Protein AF-A0AA88YMS5-F1 (afdb_monomer_lite)

InterPro domains:
  IPR011335 Restriction endonuclease type II-like [SSF52980] (36-176)
  IPR011604 PD-(D/E)XK endonuclease-like domain superfamily [G3DSA:3.90.320.10] (30-200)
  IPR019080 YqaJ viral recombinase [PF09588] (54-163)
  IPR051703 NF-kappa-B Signaling Regulator [PTHR46609] (15-198)

Structure (mmCIF, N/CA/C/O backbone):
data_AF-A0AA88YMS5-F1
#
_entry.id   AF-A0AA88YMS5-F1
#
loop_
_atom_site.group_PDB
_atom_site.id
_atom_site.type_symbol
_atom_site.label_atom_id
_atom_site.label_alt_id
_atom_site.label_comp_id
_atom_site.label_asym_id
_atom_site.label_entity_id
_atom_site.label_seq_id
_atom_site.pdbx_PDB_ins_code
_atom_site.Cartn_x
_atom_site.Cartn_y
_atom_site.Cartn_z
_atom_site.occupancy
_atom_site.B_iso_or_equiv
_atom_site.auth_seq_id
_atom_site.auth_comp_id
_atom_site.auth_asym_id
_atom_site.auth_atom_id
_atom_site.pdbx_PDB_model_num
ATOM 1 N N . MET A 1 1 ? -31.559 -12.822 21.230 1.00 52.47 1 MET A N 1
ATOM 2 C CA . MET A 1 1 ? -30.341 -12.656 20.409 1.00 52.47 1 MET A CA 1
ATOM 3 C C . MET A 1 1 ? -29.566 -13.961 20.451 1.00 52.47 1 MET A C 1
ATOM 5 O O . MET A 1 1 ? -29.521 -14.568 21.513 1.00 52.47 1 MET A O 1
ATOM 9 N N . ALA A 1 2 ? -29.049 -14.441 19.320 1.00 51.22 2 ALA A N 1
ATOM 10 C CA . ALA A 1 2 ? -28.246 -15.662 19.300 1.00 51.22 2 ALA A CA 1
ATOM 11 C C . ALA A 1 2 ? -26.872 -15.373 19.924 1.00 51.22 2 ALA A C 1
ATOM 13 O O . ALA A 1 2 ? -26.189 -14.460 19.476 1.00 51.22 2 ALA A O 1
ATOM 14 N N . TYR A 1 3 ? -26.499 -16.118 20.965 1.00 51.62 3 TYR A N 1
ATOM 15 C CA . TYR A 1 3 ? -25.159 -16.111 21.558 1.00 51.62 3 TYR A CA 1
ATOM 16 C C . TYR A 1 3 ? -24.312 -17.216 20.908 1.00 51.62 3 TYR A C 1
ATOM 18 O O . TYR A 1 3 ? -24.843 -18.273 20.565 1.00 51.62 3 TYR A O 1
ATOM 26 N N . GLY A 1 4 ? -23.005 -16.996 20.750 1.00 58.69 4 GLY A N 1
ATOM 27 C CA . GLY A 1 4 ? -22.074 -17.988 20.196 1.00 58.69 4 GLY A CA 1
ATOM 28 C C . GLY A 1 4 ? -21.588 -17.690 18.765 1.00 58.69 4 GLY A C 1
ATOM 29 O O . GLY A 1 4 ? -21.797 -16.591 18.256 1.00 58.69 4 GLY A O 1
ATOM 30 N N . PRO A 1 5 ? -20.892 -18.642 18.111 1.00 62.44 5 PRO A N 1
ATOM 31 C CA . PRO A 1 5 ? -20.181 -18.420 16.843 1.00 62.44 5 PRO A CA 1
ATOM 32 C C . PRO A 1 5 ? -21.078 -18.031 15.657 1.00 62.44 5 PRO A C 1
ATOM 34 O O . PRO A 1 5 ? -20.582 -17.438 14.701 1.00 62.44 5 PRO A O 1
ATOM 37 N N . GLU A 1 6 ? -22.382 -18.303 15.748 1.00 70.44 6 GLU A N 1
ATOM 38 C CA . GLU A 1 6 ? -23.383 -17.989 14.720 1.00 70.44 6 GLU A CA 1
ATOM 39 C C . GLU A 1 6 ? -24.086 -16.635 14.934 1.00 70.44 6 GLU A C 1
ATOM 41 O O . GLU A 1 6 ? -25.013 -16.282 14.206 1.00 70.44 6 GLU A O 1
ATOM 46 N N . ALA A 1 7 ? -23.667 -15.854 15.936 1.00 67.94 7 ALA A N 1
ATOM 47 C CA . ALA A 1 7 ? -24.261 -14.556 16.227 1.00 67.94 7 ALA A CA 1
ATOM 48 C C . ALA A 1 7 ? -24.015 -13.557 15.080 1.00 67.94 7 ALA A C 1
ATOM 50 O O . ALA A 1 7 ? -22.873 -13.204 14.761 1.00 67.94 7 ALA A O 1
ATOM 51 N N . LEU A 1 8 ? -25.105 -13.088 14.462 1.00 72.50 8 LEU A N 1
ATOM 52 C CA . LEU A 1 8 ? -25.071 -12.078 13.395 1.00 72.50 8 LEU A CA 1
ATOM 53 C C . LEU A 1 8 ? -24.595 -10.716 13.900 1.00 72.50 8 LEU A C 1
ATOM 55 O O . LEU A 1 8 ? -23.936 -9.985 13.159 1.00 72.50 8 LEU A O 1
ATOM 59 N N . ASP A 1 9 ? -24.878 -10.435 15.169 1.00 67.31 9 ASP A N 1
ATOM 60 C CA . ASP A 1 9 ? -24.459 -9.237 15.882 1.00 67.31 9 ASP A CA 1
ATOM 61 C C . ASP A 1 9 ? -23.675 -9.600 17.148 1.00 67.31 9 ASP A C 1
ATOM 63 O O . ASP A 1 9 ? -23.738 -10.737 17.626 1.00 67.31 9 ASP A O 1
ATOM 67 N N . VAL A 1 10 ? -22.906 -8.650 17.677 1.00 64.19 10 VAL A N 1
ATOM 68 C CA . VAL A 1 10 ? -22.198 -8.842 18.939 1.00 64.19 10 VAL A CA 1
ATOM 69 C C . VAL A 1 10 ? -23.261 -8.764 20.021 1.00 64.19 10 VAL A C 1
ATOM 71 O O . VAL A 1 10 ? -23.871 -7.719 20.224 1.00 64.19 10 VAL A O 1
ATOM 74 N N . THR A 1 11 ? -23.532 -9.877 20.700 1.00 63.28 11 THR A N 1
ATOM 75 C CA . THR A 1 11 ? -24.343 -9.821 21.915 1.00 63.28 11 THR A CA 1
ATOM 76 C C . THR A 1 11 ? -23.599 -8.961 22.920 1.00 63.28 11 THR A C 1
ATOM 78 O O . THR A 1 11 ? -22.471 -9.310 23.268 1.00 63.28 11 THR A O 1
ATOM 81 N N . GLU A 1 12 ? -24.219 -7.864 23.347 1.00 62.91 12 GLU A N 1
ATOM 82 C CA . GLU A 1 12 ? -23.704 -6.988 24.395 1.00 62.91 12 GLU A CA 1
ATOM 83 C C . GLU A 1 12 ? -23.338 -7.831 25.631 1.00 62.91 12 GLU A C 1
ATOM 85 O O . GLU A 1 12 ? -24.201 -8.392 26.304 1.00 62.91 12 GLU A O 1
ATOM 90 N N . ASP A 1 13 ? -22.039 -7.985 25.880 1.00 75.62 13 ASP A N 1
ATOM 91 C CA . ASP A 1 13 ? -21.463 -8.609 27.075 1.00 75.62 13 ASP A CA 1
ATOM 92 C C . ASP A 1 13 ? -21.375 -7.620 28.247 1.00 75.62 13 ASP A C 1
ATOM 94 O O . ASP A 1 13 ? -21.177 -8.017 29.395 1.00 75.62 13 ASP A O 1
ATOM 98 N N . VAL A 1 14 ? -21.580 -6.340 27.945 1.00 82.69 14 VAL A N 1
ATOM 99 C CA . VAL A 1 14 ? -21.642 -5.203 28.860 1.00 82.69 14 VAL A CA 1
ATOM 100 C C . VAL A 1 14 ? -22.814 -4.305 28.474 1.00 82.69 14 VAL A C 1
ATOM 102 O O . VAL A 1 14 ? -23.228 -4.281 27.319 1.00 82.69 14 VAL A O 1
ATOM 105 N N . SER A 1 15 ? -23.346 -3.533 29.421 1.00 88.31 15 SER A N 1
ATOM 106 C CA . SER A 1 15 ? -24.433 -2.585 29.122 1.00 88.31 15 SER A CA 1
ATOM 107 C C . SER A 1 15 ? -24.020 -1.551 28.063 1.00 88.31 15 SER A C 1
ATOM 109 O O . SER A 1 15 ? -22.856 -1.148 28.014 1.00 88.31 15 SER A O 1
ATOM 111 N N . SER A 1 16 ? -24.964 -1.024 27.275 1.00 86.12 16 SER A N 1
ATOM 112 C CA . SER A 1 16 ? -24.652 0.009 26.271 1.00 86.12 16 SER A CA 1
ATOM 113 C C . SER A 1 16 ? -23.965 1.253 26.877 1.00 86.12 16 SER A C 1
ATOM 115 O O . SER A 1 16 ? -23.102 1.861 26.242 1.00 86.12 16 SER A O 1
ATOM 117 N N . SER A 1 17 ? -24.278 1.616 28.130 1.00 90.38 17 SER A N 1
ATOM 118 C CA . SER A 1 17 ? -23.597 2.699 28.865 1.00 90.38 17 SER A CA 1
ATOM 119 C C . SER A 1 17 ? -22.147 2.373 29.225 1.00 90.38 17 SER A C 1
ATOM 121 O O . SER A 1 17 ? -21.266 3.235 29.163 1.00 90.38 17 SER A O 1
ATOM 123 N N . GLU A 1 18 ? -21.886 1.125 29.601 1.00 92.31 18 GLU A N 1
ATOM 124 C CA . GLU A 1 18 ? -20.539 0.650 29.900 1.00 92.31 18 GLU A CA 1
ATOM 125 C C . GLU A 1 18 ? -19.707 0.561 28.619 1.00 92.31 18 GLU A C 1
ATOM 127 O O . GLU A 1 18 ? -18.582 1.060 28.592 1.00 92.31 18 GLU A O 1
ATOM 132 N N . LEU A 1 19 ? -20.288 0.056 27.526 1.00 87.56 19 LEU A N 1
ATOM 133 C CA . LEU A 1 19 ? -19.654 0.035 26.209 1.00 87.56 19 LEU A CA 1
ATOM 134 C C . LEU A 1 19 ? -19.241 1.442 25.755 1.00 87.56 19 LEU A C 1
ATOM 136 O O . LEU A 1 19 ? -18.100 1.640 25.339 1.00 87.56 19 LEU A O 1
ATOM 140 N N . ALA A 1 20 ? -20.127 2.434 25.888 1.00 90.62 20 ALA A N 1
ATOM 141 C CA . ALA A 1 20 ? -19.824 3.826 25.547 1.00 90.62 20 ALA A CA 1
ATOM 142 C C . ALA A 1 20 ? -18.676 4.403 26.398 1.00 90.62 20 ALA A C 1
ATOM 144 O O . ALA A 1 20 ? -17.814 5.134 25.898 1.00 90.62 20 ALA A O 1
ATOM 145 N N . THR A 1 21 ? -18.628 4.038 27.680 1.00 94.94 21 THR A N 1
ATOM 146 C CA . THR A 1 21 ? -17.551 4.441 28.593 1.00 94.94 21 THR A CA 1
ATOM 147 C C . THR A 1 21 ? -16.216 3.811 28.185 1.00 94.94 21 THR A C 1
ATOM 149 O O . THR A 1 21 ? -15.203 4.507 28.081 1.00 94.94 21 THR A O 1
ATOM 152 N N . LEU A 1 22 ? -16.205 2.505 27.899 1.00 92.31 22 LEU A N 1
ATOM 153 C CA . LEU A 1 22 ? -15.020 1.775 27.442 1.00 92.31 22 LEU A CA 1
ATOM 154 C C . LEU A 1 22 ? -14.519 2.291 26.091 1.00 92.31 22 LEU A C 1
ATOM 156 O O . LEU A 1 22 ? -13.315 2.487 25.919 1.00 92.31 22 LEU A O 1
ATOM 160 N N . GLN A 1 23 ? -15.432 2.567 25.159 1.00 91.00 23 GLN A N 1
ATOM 161 C CA . GLN A 1 23 ? -15.118 3.153 23.861 1.00 91.00 23 GLN A CA 1
ATOM 162 C C . GLN A 1 23 ? -14.433 4.511 24.023 1.00 91.00 23 GLN A C 1
ATOM 164 O O . GLN A 1 23 ? -13.365 4.722 23.452 1.00 91.00 23 GLN A O 1
ATOM 169 N N . THR A 1 24 ? -15.013 5.410 24.821 1.00 94.31 24 THR A N 1
ATOM 170 C CA . THR A 1 24 ? -14.452 6.749 25.067 1.00 94.31 24 THR A CA 1
ATOM 171 C C . THR A 1 24 ? -13.052 6.640 25.665 1.00 94.31 24 THR A C 1
ATOM 173 O O . THR A 1 24 ? -12.094 7.192 25.127 1.00 94.31 24 THR A O 1
ATOM 176 N N . LYS A 1 25 ? -12.895 5.807 26.699 1.00 95.94 25 LYS A N 1
ATOM 177 C CA . LYS A 1 25 ? -11.602 5.551 27.341 1.00 95.94 25 LYS A CA 1
ATOM 178 C C . LYS A 1 25 ? -10.562 4.985 26.369 1.00 95.94 25 LYS A C 1
ATOM 180 O O . LYS A 1 25 ? -9.394 5.359 26.442 1.00 95.94 25 LYS A O 1
ATOM 185 N N . PHE A 1 26 ? -10.948 4.078 25.472 1.00 93.19 26 PHE A N 1
ATOM 186 C CA . PHE A 1 26 ? -10.040 3.540 24.458 1.00 93.19 26 PHE A CA 1
ATOM 187 C C . PHE A 1 26 ? -9.626 4.611 23.445 1.00 93.19 26 PHE A C 1
ATOM 189 O O . PHE A 1 26 ? -8.441 4.729 23.123 1.00 93.19 26 PHE A O 1
ATOM 196 N N . LEU A 1 27 ? -10.589 5.401 22.962 1.00 93.81 27 LEU A N 1
ATOM 197 C CA . LEU A 1 27 ? -10.323 6.471 22.009 1.00 93.81 27 LEU A CA 1
ATOM 198 C C . LEU A 1 27 ? -9.358 7.497 22.601 1.00 93.81 27 LEU A C 1
ATOM 200 O O . LEU A 1 27 ? -8.344 7.789 21.973 1.00 93.81 27 LEU A O 1
ATOM 204 N N . ASP A 1 28 ? -9.607 7.959 23.822 1.00 94.81 28 ASP A N 1
ATOM 205 C CA . ASP A 1 28 ? -8.790 8.985 24.473 1.00 94.81 28 ASP A CA 1
ATOM 206 C C . ASP A 1 28 ? -7.376 8.503 24.805 1.00 94.81 28 ASP A C 1
ATOM 208 O O . ASP A 1 28 ? -6.412 9.236 24.599 1.00 94.81 28 ASP A O 1
ATOM 212 N N . ASN A 1 29 ? -7.225 7.255 25.255 1.00 94.62 29 ASN A N 1
ATOM 213 C CA . ASN A 1 29 ? -5.921 6.740 25.682 1.00 94.62 29 ASN A CA 1
ATOM 214 C C . ASN A 1 29 ? -5.045 6.221 24.534 1.00 94.62 29 ASN A C 1
ATOM 216 O O . ASN A 1 29 ? -3.826 6.123 24.691 1.00 94.62 29 ASN A O 1
ATOM 220 N N . HIS A 1 30 ? -5.639 5.810 23.408 1.00 93.88 30 HIS A N 1
ATOM 221 C CA . HIS A 1 30 ? -4.907 5.059 22.380 1.00 93.88 30 HIS A CA 1
ATOM 222 C C . HIS A 1 30 ? -5.070 5.582 20.953 1.00 93.88 30 HIS A C 1
ATOM 224 O O . HIS A 1 30 ? -4.191 5.331 20.124 1.00 93.88 30 HIS A O 1
ATOM 230 N N . VAL A 1 31 ? -6.163 6.277 20.637 1.00 94.81 31 VAL A N 1
ATOM 231 C CA . VAL A 1 31 ? -6.501 6.635 19.251 1.00 94.81 31 VAL A CA 1
ATOM 232 C C . VAL A 1 31 ? -6.363 8.131 19.001 1.00 94.81 31 VAL A C 1
ATOM 234 O O . VAL A 1 31 ? -5.785 8.522 17.984 1.00 94.81 31 VAL A O 1
ATOM 237 N N . ASN A 1 32 ? -6.874 8.953 19.915 1.00 93.75 32 ASN A N 1
ATOM 238 C CA . ASN A 1 32 ? -6.877 10.404 19.832 1.00 93.75 32 ASN A CA 1
ATOM 239 C C . ASN A 1 32 ? -5.451 10.930 19.998 1.00 93.75 32 ASN A C 1
ATOM 241 O O . ASN A 1 32 ? -4.847 10.855 21.062 1.00 93.75 32 ASN A O 1
ATOM 245 N N . LEU A 1 33 ? -4.906 11.447 18.899 1.00 92.19 33 LEU A N 1
ATOM 246 C CA . LEU A 1 33 ? -3.546 11.956 18.818 1.00 92.19 33 LEU A CA 1
ATOM 247 C C . LEU A 1 33 ? -3.548 13.344 18.189 1.00 92.19 33 LEU A C 1
ATOM 249 O O . LEU A 1 33 ? -4.273 13.603 17.221 1.00 92.19 33 LEU A O 1
ATOM 253 N N . SER A 1 34 ? -2.678 14.213 18.695 1.00 91.56 34 SER A N 1
ATOM 254 C CA . SER A 1 34 ? -2.382 15.502 18.071 1.00 91.56 34 SER A CA 1
ATOM 255 C C . SER A 1 34 ? -1.778 15.316 16.675 1.00 91.56 34 SER A C 1
ATOM 257 O O . SER A 1 34 ? -1.219 14.264 16.345 1.00 91.56 34 SER A O 1
ATOM 259 N N . SER A 1 35 ? -1.845 16.357 15.842 1.00 85.44 35 SER A N 1
ATOM 260 C CA . SER A 1 35 ? -1.220 16.345 14.513 1.00 85.44 35 SER A CA 1
ATOM 261 C C . SER A 1 35 ? 0.285 16.068 14.583 1.00 85.44 35 SER A C 1
ATOM 263 O O . SER A 1 35 ? 0.795 15.294 13.779 1.00 85.44 35 SER A O 1
ATOM 265 N N . ASN A 1 36 ? 0.974 16.612 15.593 1.00 89.88 36 ASN A N 1
ATOM 266 C CA . ASN A 1 36 ? 2.401 16.371 15.800 1.00 89.88 36 ASN A CA 1
ATOM 267 C C . ASN A 1 36 ? 2.696 14.895 16.119 1.00 89.88 36 ASN A C 1
ATOM 269 O O . ASN A 1 36 ? 3.577 14.291 15.517 1.00 89.88 36 ASN A O 1
ATOM 273 N N . GLN A 1 37 ? 1.909 14.274 17.005 1.00 92.50 37 GLN A N 1
ATOM 274 C CA . GLN A 1 37 ? 2.045 12.842 17.297 1.00 92.50 37 GLN A CA 1
ATOM 275 C C . GLN A 1 37 ? 1.776 11.975 16.061 1.00 92.50 37 GLN A C 1
ATOM 277 O O . GLN A 1 37 ? 2.483 10.996 15.839 1.00 92.50 37 GLN A O 1
ATOM 282 N N . CYS A 1 38 ? 0.791 12.344 15.233 1.00 87.25 38 CYS A N 1
ATOM 283 C CA . CYS A 1 38 ? 0.525 11.640 13.977 1.00 87.25 38 CYS A CA 1
ATOM 284 C C . CYS A 1 38 ? 1.728 11.715 13.023 1.00 87.25 38 CYS A C 1
ATOM 286 O O . CYS A 1 38 ? 2.084 10.703 12.423 1.00 87.25 38 CYS A O 1
ATOM 288 N N . GLN A 1 39 ? 2.374 12.882 12.917 1.00 85.00 39 GLN A N 1
ATOM 289 C CA . GLN A 1 39 ? 3.560 13.059 12.079 1.00 85.00 39 GLN A CA 1
ATOM 290 C C . GLN A 1 39 ? 4.753 12.249 12.595 1.00 85.00 39 GLN A C 1
ATOM 292 O O . GLN A 1 39 ? 5.426 11.583 11.811 1.00 85.00 39 GLN A O 1
ATOM 297 N N . ILE A 1 40 ? 4.984 12.258 13.913 1.00 92.69 40 ILE A N 1
ATOM 298 C CA . ILE A 1 40 ? 6.037 11.455 14.547 1.00 92.69 40 ILE A CA 1
ATOM 299 C C . ILE A 1 40 ? 5.818 9.973 14.240 1.00 92.69 40 ILE A C 1
ATOM 301 O O . ILE A 1 40 ? 6.740 9.312 13.775 1.00 92.69 40 ILE A O 1
ATOM 305 N N . ILE A 1 41 ? 4.594 9.461 14.418 1.00 94.69 41 ILE A N 1
ATOM 306 C CA . ILE A 1 41 ? 4.269 8.067 14.089 1.00 94.69 41 ILE A CA 1
ATOM 307 C C . ILE A 1 41 ? 4.538 7.777 12.615 1.00 94.69 41 ILE A C 1
ATOM 309 O O . ILE A 1 41 ? 5.183 6.775 12.317 1.00 94.69 41 ILE A O 1
ATOM 313 N N . SER A 1 42 ? 4.086 8.639 11.701 1.00 91.75 42 SER A N 1
ATOM 314 C CA . SER A 1 42 ? 4.328 8.465 10.266 1.00 91.75 42 SER A CA 1
ATOM 315 C C . SER A 1 42 ? 5.826 8.338 9.970 1.00 91.75 42 SER A C 1
ATOM 317 O O . SER A 1 42 ? 6.257 7.346 9.388 1.00 91.75 42 SER A O 1
ATOM 319 N N . ASN A 1 43 ? 6.645 9.269 10.461 1.00 91.44 43 ASN A N 1
ATOM 320 C CA . ASN A 1 43 ? 8.089 9.270 10.215 1.00 91.44 43 ASN A CA 1
ATOM 321 C C . ASN A 1 43 ? 8.794 8.068 10.873 1.00 91.44 43 ASN A C 1
ATOM 323 O O . ASN A 1 43 ? 9.621 7.409 10.250 1.00 91.44 43 ASN A O 1
ATOM 327 N N . SER A 1 44 ? 8.434 7.724 12.113 1.00 95.94 44 SER A N 1
ATOM 328 C CA . SER A 1 44 ? 9.009 6.584 12.845 1.00 95.94 44 SER A CA 1
ATOM 329 C C . SER A 1 44 ? 8.585 5.217 12.295 1.00 95.94 44 SER A C 1
ATOM 331 O O . SER A 1 44 ? 9.098 4.183 12.728 1.00 95.94 44 SER A O 1
ATOM 333 N N . THR A 1 45 ? 7.636 5.183 11.360 1.00 97.06 45 THR A N 1
ATOM 334 C CA . THR A 1 45 ? 7.116 3.948 10.762 1.00 97.06 45 THR A CA 1
ATOM 335 C C . THR A 1 45 ? 7.360 3.858 9.258 1.00 97.06 45 THR A C 1
ATOM 337 O O . THR A 1 45 ? 6.760 3.010 8.604 1.00 97.06 45 THR A O 1
ATOM 340 N N . ILE A 1 46 ? 8.278 4.670 8.719 1.00 94.25 46 ILE A N 1
ATOM 341 C CA . ILE A 1 46 ? 8.619 4.719 7.287 1.00 94.25 46 ILE A CA 1
ATOM 342 C C . ILE A 1 46 ? 9.091 3.373 6.708 1.00 94.25 46 ILE A C 1
ATOM 344 O O . ILE A 1 46 ? 8.864 3.095 5.539 1.00 94.25 46 ILE A O 1
ATOM 348 N N . ASN A 1 47 ? 9.674 2.501 7.538 1.00 92.00 47 ASN A N 1
ATOM 349 C CA . ASN A 1 47 ? 10.101 1.146 7.147 1.00 92.00 47 ASN A CA 1
ATOM 350 C C . ASN A 1 47 ? 8.984 0.088 7.274 1.00 92.00 47 ASN A C 1
ATOM 352 O O . ASN A 1 47 ? 9.250 -1.112 7.232 1.00 92.00 47 ASN A O 1
ATOM 356 N N . GLN A 1 48 ? 7.742 0.525 7.501 1.00 93.06 48 GLN A N 1
ATOM 357 C CA . GLN A 1 48 ? 6.515 -0.273 7.484 1.00 93.06 48 GLN A CA 1
ATOM 358 C C . GLN A 1 48 ? 6.630 -1.655 8.151 1.00 93.06 48 GLN A C 1
ATOM 360 O O . GLN A 1 48 ? 6.710 -1.742 9.376 1.00 93.06 48 GLN A O 1
ATOM 365 N N . SER A 1 49 ? 6.647 -2.745 7.372 1.00 90.75 49 SER A N 1
ATOM 366 C CA . SER A 1 49 ? 6.646 -4.128 7.863 1.00 90.75 49 SER A CA 1
ATOM 367 C C . SER A 1 49 ? 7.882 -4.507 8.680 1.00 90.75 49 SER A C 1
ATOM 369 O O . SER A 1 49 ? 7.853 -5.535 9.357 1.00 90.75 49 SER A O 1
ATOM 371 N N . GLN A 1 50 ? 8.945 -3.700 8.645 1.00 90.94 50 GLN A N 1
ATOM 372 C CA . GLN A 1 50 ? 10.135 -3.849 9.488 1.00 90.94 50 GLN A CA 1
ATOM 373 C C . GLN A 1 50 ? 10.038 -3.062 10.811 1.00 90.94 50 GLN A C 1
ATOM 375 O O . GLN A 1 50 ? 10.942 -3.126 11.639 1.00 90.94 50 GLN A O 1
ATOM 380 N N . SER A 1 51 ? 8.948 -2.324 11.045 1.00 93.88 51 SER A N 1
ATOM 381 C CA . SER A 1 51 ? 8.739 -1.513 12.247 1.00 93.88 51 SER A CA 1
ATOM 382 C C . SER A 1 51 ? 7.729 -2.159 13.199 1.00 93.88 51 SER A C 1
ATOM 384 O O . SER A 1 51 ? 6.541 -2.281 12.904 1.00 93.88 51 SER A O 1
ATOM 386 N N . GLY A 1 52 ? 8.173 -2.517 14.409 1.00 94.56 52 GLY A N 1
ATOM 387 C CA . GLY A 1 52 ? 7.273 -2.996 15.469 1.00 94.56 52 GLY A CA 1
ATOM 388 C C . GLY A 1 52 ? 6.215 -1.956 15.866 1.00 94.56 52 GLY A C 1
ATOM 389 O O . GLY A 1 52 ? 5.056 -2.302 16.110 1.00 94.56 52 GLY A O 1
ATOM 390 N N . LEU A 1 53 ? 6.590 -0.670 15.851 1.00 96.19 53 LEU A N 1
ATOM 391 C CA . LEU A 1 53 ? 5.677 0.448 16.100 1.00 96.19 53 LEU A CA 1
ATOM 392 C C . LEU A 1 53 ? 4.569 0.513 15.041 1.00 96.19 53 LEU A C 1
ATOM 394 O O . LEU A 1 53 ? 3.411 0.740 15.384 1.00 96.19 53 LEU A O 1
ATOM 398 N N . TRP A 1 54 ? 4.897 0.249 13.773 1.00 96.00 54 TRP A N 1
ATOM 399 C CA . TRP A 1 54 ? 3.918 0.219 12.685 1.00 96.00 54 TRP A CA 1
ATOM 400 C C . TRP A 1 54 ? 2.821 -0.819 12.944 1.00 96.00 54 TRP A C 1
ATOM 402 O O . TRP A 1 54 ? 1.634 -0.499 12.864 1.00 96.00 54 TRP A O 1
ATOM 412 N N . TYR A 1 55 ? 3.185 -2.036 13.363 1.00 92.69 55 TYR A N 1
ATOM 413 C CA . TYR A 1 55 ? 2.196 -3.047 13.755 1.00 92.69 55 TYR A CA 1
ATOM 414 C C . TYR A 1 55 ? 1.378 -2.624 14.981 1.00 92.69 55 TYR A C 1
ATOM 416 O O . TYR A 1 55 ? 0.161 -2.818 15.001 1.00 92.69 55 TYR A O 1
ATOM 424 N N . ALA A 1 56 ? 2.020 -2.046 16.000 1.00 93.56 56 ALA A N 1
ATOM 425 C CA . ALA A 1 56 ? 1.345 -1.614 17.221 1.00 93.56 56 ALA A CA 1
ATOM 426 C C . ALA A 1 56 ? 0.302 -0.515 16.954 1.00 93.56 56 ALA A C 1
ATOM 428 O O . ALA A 1 56 ? -0.818 -0.592 17.459 1.00 93.56 56 ALA A O 1
ATOM 429 N N . GLU A 1 57 ? 0.628 0.478 16.125 1.00 95.00 57 GLU A N 1
ATOM 430 C CA . GLU A 1 57 ? -0.291 1.565 15.774 1.00 95.00 57 GLU A CA 1
ATOM 431 C C . GLU A 1 57 ? -1.417 1.113 14.837 1.00 95.00 57 GLU A C 1
ATOM 433 O O . GLU A 1 57 ? -2.544 1.607 14.945 1.00 95.00 57 GLU A O 1
ATOM 438 N N . ARG A 1 58 ? -1.158 0.134 13.960 1.00 92.56 58 ARG A N 1
ATOM 439 C CA . ARG A 1 58 ? -2.190 -0.470 13.102 1.00 92.56 58 ARG A CA 1
ATOM 440 C C . ARG A 1 58 ? -3.232 -1.258 13.887 1.00 92.56 58 ARG A C 1
ATOM 442 O O . ARG A 1 58 ? -4.392 -1.235 13.502 1.00 92.56 58 ARG A O 1
ATOM 449 N N . LYS A 1 59 ? -2.870 -1.897 15.006 1.00 90.81 59 LYS A N 1
ATOM 450 C CA . LYS A 1 59 ? -3.833 -2.617 15.871 1.00 90.81 59 LYS A CA 1
ATOM 451 C C . LYS A 1 59 ? -4.886 -1.705 16.506 1.00 90.81 59 LYS A C 1
ATOM 453 O O . LYS A 1 59 ? -5.943 -2.178 16.904 1.00 90.81 59 LYS A O 1
ATOM 458 N N . LYS A 1 60 ? -4.610 -0.403 16.594 1.00 92.12 60 LYS A N 1
ATOM 459 C CA . LYS A 1 60 ? -5.512 0.596 17.184 1.00 92.12 60 LYS A CA 1
ATOM 460 C C . LYS A 1 60 ? -6.503 1.176 16.163 1.00 92.12 60 LYS A C 1
ATOM 462 O O . LYS A 1 60 ? -7.315 2.023 16.528 1.00 92.12 60 LYS A O 1
ATOM 467 N N . ARG A 1 61 ? -6.389 0.810 14.876 1.00 90.94 61 ARG A N 1
ATOM 468 C CA . ARG A 1 61 ? -7.026 1.519 13.752 1.00 90.94 61 ARG A CA 1
ATOM 469 C C . ARG A 1 61 ? -7.550 0.571 12.679 1.00 90.94 61 ARG A C 1
ATOM 471 O O . ARG A 1 61 ? -6.978 -0.477 12.402 1.00 90.94 61 ARG A O 1
ATOM 478 N N . ILE A 1 62 ? -8.604 0.992 11.994 1.00 88.88 62 ILE A N 1
ATOM 479 C CA . ILE A 1 62 ? -9.048 0.380 10.746 1.00 88.88 62 ILE A CA 1
ATOM 480 C C . ILE A 1 62 ? -8.124 0.887 9.637 1.00 88.88 62 ILE A C 1
ATOM 482 O O . ILE A 1 62 ? -8.080 2.079 9.328 1.00 88.88 62 ILE A O 1
ATOM 486 N N . THR A 1 63 ? -7.357 -0.030 9.055 1.00 88.81 63 THR A N 1
ATOM 487 C CA . THR A 1 63 ? -6.384 0.292 8.009 1.00 88.81 63 THR A CA 1
ATOM 488 C C . THR A 1 63 ? -7.007 0.217 6.618 1.00 88.81 63 THR A C 1
ATOM 490 O O . THR A 1 63 ? -7.929 -0.571 6.395 1.00 88.81 63 THR A O 1
ATOM 493 N N . ALA A 1 64 ? -6.481 0.993 5.665 1.00 85.25 64 ALA A N 1
ATOM 494 C CA . ALA A 1 64 ? -6.940 1.007 4.272 1.00 85.25 64 ALA A CA 1
ATOM 495 C C . ALA A 1 64 ? -7.060 -0.409 3.679 1.00 85.25 64 ALA A C 1
ATOM 497 O O . ALA A 1 64 ? -8.086 -0.749 3.091 1.00 85.25 64 ALA A O 1
ATOM 498 N N . SER A 1 65 ? -6.078 -1.281 3.944 1.00 85.62 65 SER A N 1
ATOM 499 C CA . SER A 1 65 ? -6.068 -2.675 3.480 1.00 85.62 65 SER A CA 1
ATOM 500 C C . SER A 1 65 ? -7.277 -3.502 3.939 1.00 85.62 65 SER A C 1
ATOM 502 O O . SER A 1 65 ? -7.698 -4.412 3.226 1.00 85.62 65 SER A O 1
ATOM 504 N N . ASN A 1 66 ? -7.862 -3.157 5.090 1.00 86.31 66 ASN A N 1
ATOM 505 C CA . ASN A 1 66 ? -9.037 -3.813 5.666 1.00 86.31 66 ASN A CA 1
ATOM 506 C C . ASN A 1 66 ? -10.353 -3.096 5.329 1.00 86.31 66 ASN A C 1
ATOM 508 O O . ASN A 1 66 ? -11.426 -3.656 5.550 1.00 86.31 66 ASN A O 1
ATOM 512 N N . PHE A 1 67 ? -10.303 -1.879 4.784 1.00 83.88 67 PHE A N 1
ATOM 513 C CA . PHE A 1 67 ? -11.489 -1.045 4.589 1.00 83.88 67 PHE A CA 1
ATOM 514 C C . PHE A 1 67 ? -12.498 -1.682 3.625 1.00 83.88 67 PHE A C 1
ATOM 516 O O . PHE A 1 67 ? -13.696 -1.682 3.893 1.00 83.88 67 PHE A O 1
ATOM 523 N N . GLY A 1 68 ? -12.018 -2.337 2.562 1.00 83.75 68 GLY A N 1
ATOM 524 C CA . GLY A 1 68 ? -12.878 -3.090 1.644 1.00 83.75 68 GLY A CA 1
ATOM 525 C C . GLY A 1 68 ? -13.640 -4.240 2.313 1.00 83.75 68 GLY A C 1
ATOM 526 O O . GLY A 1 68 ? -14.770 -4.521 1.923 1.00 83.75 68 GLY A O 1
ATOM 527 N N . LEU A 1 69 ? -13.067 -4.872 3.345 1.00 85.19 69 LEU A N 1
ATOM 528 C CA . LEU A 1 69 ? -13.755 -5.909 4.123 1.00 85.19 69 LEU A CA 1
ATOM 529 C C . LEU A 1 69 ? -14.859 -5.309 5.002 1.00 85.19 69 LEU A C 1
ATOM 531 O O . LEU A 1 69 ? -15.915 -5.918 5.145 1.00 85.19 69 LEU A O 1
ATOM 535 N N . VAL A 1 70 ? -14.617 -4.121 5.567 1.00 86.00 70 VAL A N 1
ATOM 536 C CA . VAL A 1 70 ? -15.592 -3.384 6.386 1.00 86.00 70 VAL A CA 1
ATOM 537 C C . VAL A 1 70 ? -16.770 -2.921 5.535 1.00 86.00 70 VAL A C 1
ATOM 539 O O . VAL A 1 70 ? -17.912 -3.220 5.868 1.00 86.00 70 VAL A O 1
ATOM 542 N N . VAL A 1 71 ? -16.504 -2.256 4.408 1.00 85.25 71 VAL A N 1
ATOM 543 C CA . VAL A 1 71 ? -17.553 -1.724 3.521 1.00 85.25 71 VAL A CA 1
ATOM 544 C C . VAL A 1 71 ? -18.415 -2.839 2.928 1.00 85.25 71 VAL A C 1
ATOM 546 O O . VAL A 1 71 ? -19.621 -2.675 2.787 1.00 85.25 71 VAL A O 1
ATOM 549 N N . LYS A 1 72 ? -17.815 -3.990 2.605 1.00 86.25 72 LYS A N 1
ATOM 550 C CA . LYS A 1 72 ? -18.520 -5.139 2.014 1.00 86.25 72 LYS A CA 1
ATOM 551 C C . LYS A 1 72 ? -19.020 -6.148 3.046 1.00 86.25 72 LYS A C 1
ATOM 553 O O . LYS A 1 72 ? -19.365 -7.276 2.684 1.00 86.25 72 LYS A O 1
ATOM 558 N N . ARG A 1 73 ? -19.027 -5.795 4.333 1.00 85.94 73 ARG A N 1
ATOM 559 C CA . ARG A 1 73 ? -19.514 -6.691 5.380 1.00 85.94 73 ARG A CA 1
ATOM 560 C C . ARG A 1 73 ? -20.972 -7.064 5.100 1.00 85.94 73 ARG A C 1
ATOM 562 O O . ARG A 1 73 ? -21.799 -6.206 4.838 1.00 85.94 73 ARG A O 1
ATOM 569 N N . ASN A 1 74 ? -21.262 -8.364 5.161 1.00 85.62 74 ASN A N 1
ATOM 570 C CA . ASN A 1 74 ? -22.525 -8.948 4.708 1.00 85.62 74 ASN A CA 1
ATOM 571 C C . ASN A 1 74 ? -23.775 -8.791 5.613 1.00 85.62 74 ASN A C 1
ATOM 573 O O . ASN A 1 74 ? -24.781 -9.305 5.212 1.00 85.62 74 ASN A O 1
ATOM 577 N N . PRO A 1 75 ? -23.905 -7.966 6.653 1.00 85.00 75 PRO A N 1
ATOM 578 C CA . PRO A 1 75 ? -24.764 -8.244 7.849 1.00 85.00 75 PRO A CA 1
ATOM 579 C C . PRO A 1 75 ? -25.261 -9.680 8.196 1.00 85.00 75 PRO A C 1
ATOM 581 O O . PRO A 1 75 ? -25.129 -10.071 9.346 1.00 85.00 75 PRO A O 1
ATOM 584 N N . SER A 1 76 ? -25.786 -10.486 7.269 1.00 85.75 76 SER A N 1
ATOM 585 C CA . SER A 1 76 ? -26.360 -11.829 7.442 1.00 85.75 76 SER A CA 1
ATOM 586 C C . SER A 1 76 ? -25.366 -12.949 7.778 1.00 85.75 76 SER A C 1
ATOM 588 O O . SER A 1 76 ? -25.796 -14.044 8.115 1.00 85.75 76 SER A O 1
ATOM 590 N N . LEU A 1 77 ? -24.052 -12.720 7.687 1.00 84.69 77 LEU A N 1
ATOM 591 C CA . LEU A 1 77 ? -23.030 -13.621 8.260 1.00 84.69 77 LEU A CA 1
ATOM 592 C C . LEU A 1 77 ? -22.722 -13.284 9.733 1.00 84.69 77 LEU A C 1
ATOM 594 O O . LEU A 1 77 ? -23.003 -12.164 10.142 1.00 84.69 77 LEU A O 1
ATOM 598 N N . PRO A 1 78 ? -22.082 -14.168 10.519 1.00 83.75 78 PRO A N 1
ATOM 599 C CA . PRO A 1 78 ? -21.688 -13.850 11.893 1.00 83.75 78 PRO A CA 1
ATOM 600 C C . PRO A 1 78 ? -20.616 -12.752 12.011 1.00 83.75 78 PRO A C 1
ATOM 602 O O . PRO A 1 78 ? -19.587 -12.784 11.324 1.00 83.75 78 PRO A O 1
ATOM 605 N N . VAL A 1 79 ? -20.809 -11.785 12.916 1.00 83.44 79 VAL A N 1
ATOM 606 C CA . VAL A 1 79 ? -19.872 -10.656 13.115 1.00 83.44 79 VAL A CA 1
ATOM 607 C C . VAL A 1 79 ? -18.614 -11.053 13.887 1.00 83.44 79 VAL A C 1
ATOM 609 O O . VAL A 1 79 ? -17.540 -10.498 13.650 1.00 83.44 79 VAL A O 1
ATOM 612 N N . GLN A 1 80 ? -18.702 -12.060 14.760 1.00 82.25 80 GLN A N 1
ATOM 613 C CA . GLN A 1 80 ? -17.584 -12.469 15.613 1.00 82.25 80 GLN A CA 1
ATOM 614 C C . GLN A 1 80 ? -16.357 -12.884 14.788 1.00 82.25 80 GLN A C 1
ATOM 616 O O . GLN A 1 80 ? -15.231 -12.488 15.096 1.00 82.25 80 GLN A O 1
ATOM 621 N N . LYS A 1 81 ? -16.565 -13.654 13.711 1.00 81.38 81 LYS A N 1
ATOM 622 C CA . LYS A 1 81 ? -15.485 -14.093 12.815 1.00 81.38 81 LYS A CA 1
ATOM 623 C C . LYS A 1 81 ? -14.817 -12.902 12.127 1.00 81.38 81 LYS A C 1
ATOM 625 O O . LYS A 1 81 ? -13.594 -12.844 12.066 1.00 81.38 81 LYS A O 1
ATOM 630 N N . PHE A 1 82 ? -15.617 -11.937 11.678 1.00 84.81 82 PHE A N 1
ATOM 631 C CA . PHE A 1 82 ? -15.137 -10.713 11.045 1.00 84.81 82 PHE A CA 1
ATOM 632 C C . PHE A 1 82 ? -14.262 -9.880 11.995 1.00 84.81 82 PHE A C 1
ATOM 634 O O . PHE A 1 82 ? -13.131 -9.537 11.650 1.00 84.81 82 PHE A O 1
ATOM 641 N N . VAL A 1 83 ? -14.736 -9.629 13.220 1.00 84.56 83 VAL A N 1
ATOM 642 C CA . VAL A 1 83 ? -13.980 -8.886 14.242 1.00 84.56 83 VAL A CA 1
ATOM 643 C C . VAL A 1 83 ? -12.695 -9.624 14.620 1.00 84.56 83 VAL A C 1
ATOM 645 O O . VAL A 1 83 ? -11.634 -9.004 14.690 1.00 84.56 83 VAL A O 1
ATOM 648 N N . LYS A 1 84 ? -12.748 -10.955 14.782 1.00 83.75 84 LYS A N 1
ATOM 649 C CA . LYS A 1 84 ? -11.551 -11.763 15.055 1.00 83.75 84 LYS A CA 1
ATOM 650 C C . LYS A 1 84 ? -10.504 -11.635 13.951 1.00 83.75 84 LYS A C 1
ATOM 652 O O . LYS A 1 84 ? -9.328 -11.474 14.261 1.00 83.75 84 LYS A O 1
ATOM 657 N N . THR A 1 85 ? -10.915 -11.660 12.682 1.00 83.19 85 THR A N 1
ATOM 658 C CA . THR A 1 85 ? -10.002 -11.457 11.548 1.00 83.19 85 THR A CA 1
ATOM 659 C C . THR A 1 85 ? -9.356 -10.071 11.568 1.00 83.19 85 THR A C 1
ATOM 661 O O . THR A 1 85 ? -8.175 -9.958 11.250 1.00 83.19 85 THR A O 1
ATOM 664 N N . LEU A 1 86 ? -10.088 -9.024 11.960 1.00 83.38 86 LEU A N 1
ATOM 665 C CA . LEU A 1 86 ? -9.539 -7.668 12.033 1.00 83.38 86 LEU A CA 1
ATOM 666 C C . LEU A 1 86 ? -8.567 -7.473 13.206 1.00 83.38 86 LEU A C 1
ATOM 668 O O . LEU A 1 86 ? -7.527 -6.844 13.024 1.00 83.38 86 LEU A O 1
ATOM 672 N N . LEU A 1 87 ? -8.895 -7.997 14.391 1.00 81.38 87 LEU A N 1
ATOM 673 C CA . LEU A 1 87 ? -8.152 -7.726 15.629 1.00 81.38 87 LEU A CA 1
ATOM 674 C C . LEU A 1 87 ? -7.024 -8.726 15.910 1.00 81.38 87 LEU A C 1
ATOM 676 O O . LEU A 1 87 ? -5.999 -8.355 16.480 1.00 81.38 87 LEU A O 1
ATOM 680 N N . TYR A 1 88 ? -7.200 -9.985 15.508 1.00 81.12 88 TYR A N 1
ATOM 681 C CA . TYR A 1 88 ? -6.314 -11.098 15.863 1.00 81.12 88 TYR A CA 1
ATOM 682 C C . TYR A 1 88 ? -5.766 -11.818 14.631 1.00 81.12 88 TYR A C 1
ATOM 684 O O . TYR A 1 88 ? -5.531 -13.025 14.665 1.00 81.12 88 TYR A O 1
ATOM 692 N N . SER A 1 89 ? -5.575 -11.096 13.524 1.00 76.69 89 SER A N 1
ATOM 693 C CA . SER A 1 89 ? -4.927 -11.666 12.342 1.00 76.69 89 SER A CA 1
ATOM 694 C C . SER A 1 89 ? -3.553 -12.236 12.708 1.00 76.69 89 SER A C 1
ATOM 696 O O . SER A 1 89 ? -2.683 -11.521 13.202 1.00 76.69 89 SER A O 1
ATOM 698 N N . THR A 1 90 ? -3.354 -13.524 12.431 1.00 75.44 90 THR A N 1
ATOM 699 C CA . THR A 1 90 ? -2.077 -14.238 12.580 1.00 75.44 90 THR A CA 1
ATOM 700 C C . THR A 1 90 ? -1.325 -14.317 11.251 1.00 75.44 90 THR A C 1
ATOM 702 O O . THR A 1 90 ? -0.572 -15.260 11.005 1.00 75.44 90 THR A O 1
ATOM 705 N N . PHE A 1 91 ? -1.585 -13.390 10.328 1.00 77.88 91 PHE A N 1
ATOM 706 C CA . PHE A 1 91 ? -0.922 -13.369 9.032 1.00 77.88 91 PHE A CA 1
ATOM 707 C C . PHE A 1 91 ? 0.513 -12.846 9.173 1.00 77.88 91 PHE A C 1
ATOM 709 O O . PHE A 1 91 ? 0.719 -11.693 9.536 1.00 77.88 91 PHE A O 1
ATOM 716 N N . HIS A 1 92 ? 1.493 -13.686 8.838 1.00 73.25 92 HIS A N 1
ATOM 717 C CA . HIS A 1 92 ? 2.928 -13.369 8.913 1.00 73.25 92 HIS A CA 1
ATOM 718 C C . HIS A 1 92 ? 3.565 -13.177 7.524 1.00 73.25 92 HIS A C 1
ATOM 720 O O . HIS A 1 92 ? 4.780 -13.268 7.370 1.00 73.25 92 HIS A O 1
ATOM 726 N N . GLY A 1 93 ? 2.748 -12.940 6.493 1.00 78.06 93 GLY A N 1
ATOM 727 C CA . GLY A 1 93 ? 3.205 -12.901 5.107 1.00 78.06 93 GLY A CA 1
ATOM 728 C C . GLY A 1 93 ? 3.136 -14.262 4.412 1.00 78.06 93 GLY A C 1
ATOM 729 O O . GLY A 1 93 ? 3.153 -15.326 5.029 1.00 78.06 93 GLY A O 1
ATOM 730 N N . ASN A 1 94 ? 3.050 -14.229 3.088 1.00 81.75 94 ASN A N 1
ATOM 731 C CA . ASN A 1 94 ? 3.108 -15.396 2.216 1.00 81.75 94 ASN A CA 1
ATOM 732 C C . ASN A 1 94 ? 4.072 -15.119 1.048 1.00 81.75 94 ASN A C 1
ATOM 734 O O . ASN A 1 94 ? 4.719 -14.073 0.995 1.00 81.75 94 ASN A O 1
ATOM 738 N N . ARG A 1 95 ? 4.188 -16.054 0.098 1.00 80.75 95 ARG A N 1
ATOM 739 C CA . ARG A 1 95 ? 5.050 -15.860 -1.081 1.00 80.75 95 ARG A CA 1
ATOM 740 C C . ARG A 1 95 ? 4.697 -14.603 -1.889 1.00 80.75 95 ARG A C 1
ATOM 742 O O . ARG A 1 95 ? 5.601 -13.944 -2.377 1.00 80.75 95 ARG A O 1
ATOM 749 N N . HIS A 1 96 ? 3.413 -14.246 -1.977 1.00 79.25 96 HIS A N 1
ATOM 750 C CA . HIS A 1 96 ? 2.950 -13.086 -2.740 1.00 79.25 96 HIS A CA 1
ATOM 751 C C . HIS A 1 96 ? 3.372 -11.782 -2.059 1.00 79.25 96 HIS A C 1
ATOM 753 O O . HIS A 1 96 ? 3.869 -10.888 -2.726 1.00 79.25 96 HIS A O 1
ATOM 759 N N . THR A 1 97 ? 3.247 -11.683 -0.730 1.00 79.31 97 THR A N 1
ATOM 760 C CA . THR A 1 97 ? 3.691 -10.481 -0.005 1.00 79.31 97 THR A CA 1
ATOM 761 C C . THR A 1 97 ? 5.208 -10.350 0.025 1.00 79.31 97 THR A C 1
ATOM 763 O O . THR A 1 97 ? 5.709 -9.238 -0.047 1.00 79.31 97 THR A O 1
ATOM 766 N N . ARG A 1 98 ? 5.950 -11.465 0.104 1.00 82.19 98 ARG A N 1
ATOM 767 C CA . ARG A 1 98 ? 7.420 -11.436 0.006 1.00 82.19 98 ARG A CA 1
ATOM 768 C C . ARG A 1 98 ? 7.885 -10.984 -1.374 1.00 82.19 98 ARG A C 1
ATOM 770 O O . ARG A 1 98 ? 8.739 -10.116 -1.454 1.00 82.19 98 ARG A O 1
ATOM 777 N N . ASN A 1 99 ? 7.287 -11.530 -2.433 1.00 77.50 99 ASN A N 1
ATOM 778 C CA . ASN A 1 99 ? 7.549 -11.083 -3.798 1.00 77.50 99 ASN A CA 1
ATOM 779 C C . ASN A 1 99 ? 7.212 -9.599 -3.975 1.00 77.50 99 ASN A C 1
ATOM 781 O O . ASN A 1 99 ? 7.984 -8.862 -4.569 1.00 77.50 99 ASN A O 1
ATOM 785 N N . GLY A 1 100 ? 6.080 -9.165 -3.411 1.00 79.94 100 GLY A N 1
ATOM 786 C CA . GLY A 1 100 ? 5.666 -7.769 -3.441 1.00 79.94 100 GLY A CA 1
ATOM 787 C C . GLY A 1 100 ? 6.726 -6.830 -2.882 1.00 79.94 100 GLY A C 1
ATOM 788 O O . GLY A 1 100 ? 7.136 -5.921 -3.590 1.00 79.94 100 GLY A O 1
ATOM 789 N N . LEU A 1 101 ? 7.217 -7.127 -1.674 1.00 81.75 101 LEU A N 1
ATOM 790 C CA . LEU A 1 101 ? 8.276 -6.356 -1.016 1.00 81.75 101 LEU A CA 1
ATOM 791 C C . LEU A 1 101 ? 9.596 -6.359 -1.798 1.00 81.75 101 LEU A C 1
ATOM 793 O O . LEU A 1 101 ? 10.279 -5.347 -1.823 1.00 81.75 101 LEU A O 1
ATOM 797 N N . LEU A 1 102 ? 9.963 -7.485 -2.420 1.00 81.38 102 LEU A N 1
ATOM 798 C CA . LEU A 1 102 ? 11.194 -7.584 -3.212 1.00 81.38 102 LEU A CA 1
ATOM 799 C C . LEU A 1 102 ? 11.140 -6.741 -4.491 1.00 81.38 102 LEU A C 1
ATOM 801 O O . LEU A 1 102 ? 12.155 -6.192 -4.892 1.00 81.38 102 LEU A O 1
ATOM 805 N N . GLN A 1 103 ? 9.970 -6.654 -5.127 1.00 80.06 103 GLN A N 1
ATOM 806 C CA . GLN A 1 103 ? 9.801 -5.961 -6.408 1.00 80.06 103 GLN A CA 1
ATOM 807 C C . GLN A 1 103 ? 9.382 -4.491 -6.263 1.00 80.06 103 GLN A C 1
ATOM 809 O O . GLN A 1 103 ? 9.302 -3.781 -7.262 1.00 80.06 103 GLN A O 1
ATOM 814 N N . GLU A 1 104 ? 9.043 -4.033 -5.056 1.00 82.81 104 GLU A N 1
ATOM 815 C CA . GLU A 1 104 ? 8.452 -2.707 -4.829 1.00 82.81 104 GLU A CA 1
ATOM 816 C C . GLU A 1 104 ? 9.370 -1.574 -5.294 1.00 82.81 104 GLU A C 1
ATOM 818 O O . GLU A 1 104 ? 8.936 -0.745 -6.092 1.00 82.81 104 GLU A O 1
ATOM 823 N N . ASP A 1 105 ? 10.637 -1.585 -4.869 1.00 82.88 105 ASP A N 1
ATOM 824 C CA . ASP A 1 105 ? 11.610 -0.550 -5.238 1.00 82.88 105 ASP A CA 1
ATOM 825 C C . ASP A 1 105 ? 11.838 -0.530 -6.764 1.00 82.88 105 ASP A C 1
ATOM 827 O O . ASP A 1 105 ? 11.803 0.540 -7.370 1.00 82.88 105 ASP A O 1
ATOM 831 N N . THR A 1 106 ? 11.944 -1.699 -7.413 1.00 80.56 106 THR A N 1
ATOM 832 C CA . THR A 1 106 ? 11.996 -1.798 -8.884 1.00 80.56 106 THR A CA 1
ATOM 833 C C . THR A 1 106 ? 10.770 -1.142 -9.512 1.00 80.56 106 THR A C 1
ATOM 835 O O . THR A 1 106 ? 10.893 -0.267 -10.358 1.00 80.56 106 THR A O 1
ATOM 838 N N . THR A 1 107 ? 9.573 -1.477 -9.032 1.00 79.69 107 THR A N 1
ATOM 839 C CA . THR A 1 107 ? 8.307 -0.951 -9.567 1.00 79.69 107 THR A CA 1
ATOM 840 C C . THR A 1 107 ? 8.181 0.571 -9.381 1.00 79.69 107 THR A C 1
ATOM 842 O O . THR A 1 107 ? 7.567 1.255 -10.198 1.00 79.69 107 THR A O 1
ATOM 845 N N . ILE A 1 108 ? 8.776 1.134 -8.325 1.00 82.44 108 ILE A N 1
ATOM 846 C CA . ILE A 1 108 ? 8.856 2.586 -8.107 1.00 82.44 108 ILE A CA 1
ATOM 847 C C . ILE A 1 108 ? 9.737 3.257 -9.163 1.00 82.44 108 ILE A C 1
ATOM 849 O O . ILE A 1 108 ? 9.325 4.265 -9.741 1.00 82.44 108 ILE A O 1
ATOM 853 N N . GLU A 1 109 ? 10.934 2.727 -9.418 1.00 81.56 109 GLU A N 1
ATOM 854 C CA . GLU A 1 109 ? 11.823 3.263 -10.461 1.00 81.56 109 GLU A CA 1
ATOM 855 C C . GLU A 1 109 ? 11.179 3.155 -11.841 1.00 81.56 109 GLU A C 1
ATOM 857 O O . GLU A 1 109 ? 11.247 4.069 -12.669 1.00 81.56 109 GLU A O 1
ATOM 862 N N . GLU A 1 110 ? 10.431 2.079 -12.045 1.00 76.25 110 GLU A N 1
ATOM 863 C CA . GLU A 1 110 ? 9.689 1.882 -13.264 1.00 76.25 110 GLU A CA 1
ATOM 864 C C . GLU A 1 110 ? 8.613 2.937 -13.521 1.00 76.25 110 GLU A C 1
ATOM 866 O O . GLU A 1 110 ? 8.528 3.490 -14.626 1.00 76.25 110 GLU A O 1
ATOM 871 N N . TYR A 1 111 ? 7.850 3.274 -12.480 1.00 78.69 111 TYR A N 1
ATOM 872 C CA . TYR A 1 111 ? 6.884 4.363 -12.522 1.00 78.69 111 TYR A CA 1
ATOM 873 C C . TYR A 1 111 ? 7.547 5.692 -12.860 1.00 78.69 111 TYR A C 1
ATOM 875 O O . TYR A 1 111 ? 7.030 6.442 -13.690 1.00 78.69 111 TYR A O 1
ATOM 883 N N . LYS A 1 112 ? 8.697 5.984 -12.242 1.00 80.12 112 LYS A N 1
ATOM 884 C CA . LYS A 1 112 ? 9.410 7.244 -12.467 1.00 80.12 112 LYS A CA 1
ATOM 885 C C . LYS A 1 112 ? 9.782 7.431 -13.934 1.00 80.12 112 LYS A C 1
ATOM 887 O O . LYS A 1 112 ? 9.535 8.516 -14.459 1.00 80.12 112 LYS A O 1
ATOM 892 N N . LEU A 1 113 ? 10.305 6.402 -14.611 1.00 79.12 113 LEU A N 1
ATOM 893 C CA . LEU A 1 113 ? 10.634 6.558 -16.033 1.00 79.12 113 LEU A CA 1
ATOM 894 C C . LEU A 1 113 ? 9.389 6.702 -16.909 1.00 79.12 113 LEU A C 1
ATOM 896 O O . LEU A 1 113 ? 9.397 7.561 -17.782 1.00 79.12 113 LEU A O 1
ATOM 900 N N . LYS A 1 114 ? 8.307 5.942 -16.667 1.00 75.00 114 LYS A N 1
ATOM 901 C CA . LYS A 1 114 ? 7.076 6.102 -17.470 1.00 75.00 114 LYS A CA 1
ATOM 902 C C . LYS A 1 114 ? 6.499 7.514 -17.365 1.00 75.00 114 LYS A C 1
ATOM 904 O O . LYS A 1 114 ? 6.010 8.061 -18.348 1.00 75.00 114 LYS A O 1
ATOM 909 N N . MET A 1 115 ? 6.567 8.127 -16.184 1.00 73.81 115 MET A N 1
ATOM 910 C CA . MET A 1 115 ? 6.161 9.525 -16.020 1.00 73.81 115 MET A CA 1
ATOM 911 C C . MET A 1 115 ? 7.107 10.471 -16.780 1.00 73.81 115 MET A C 1
ATOM 913 O O . MET A 1 115 ? 6.648 11.384 -17.471 1.00 73.81 115 MET A O 1
ATOM 917 N N . ALA A 1 116 ? 8.419 10.219 -16.735 1.00 74.88 116 ALA A N 1
ATOM 918 C CA . ALA A 1 116 ? 9.408 11.016 -17.459 1.00 74.88 116 ALA A CA 1
ATOM 919 C C . ALA A 1 116 ? 9.217 10.960 -18.989 1.00 74.88 116 ALA A C 1
ATOM 921 O O . ALA A 1 116 ? 9.336 11.991 -19.653 1.00 74.88 116 ALA A O 1
ATOM 922 N N . GLU A 1 117 ? 8.839 9.807 -19.553 1.00 73.31 117 GLU A N 1
ATOM 923 C CA . GLU A 1 117 ? 8.462 9.660 -20.973 1.00 73.31 117 GLU A CA 1
ATOM 924 C C . GLU A 1 117 ? 7.268 10.550 -21.348 1.00 73.31 117 GLU A C 1
ATOM 926 O O . GLU A 1 117 ? 7.217 11.136 -22.432 1.00 73.31 117 GLU A O 1
ATOM 931 N N . GLN A 1 118 ? 6.334 10.730 -20.412 1.00 72.94 118 GLN A N 1
ATOM 932 C CA . GLN A 1 118 ? 5.198 11.647 -20.536 1.00 72.94 118 GLN A CA 1
ATOM 933 C C . GLN A 1 118 ? 5.571 13.109 -20.238 1.00 72.94 118 GLN A C 1
ATOM 935 O O . GLN A 1 118 ? 4.695 13.970 -20.148 1.00 72.94 118 GLN A O 1
ATOM 940 N N . LYS A 1 119 ? 6.874 13.411 -20.149 1.00 78.00 119 LYS A N 1
ATOM 941 C CA . LYS A 1 119 ? 7.450 14.727 -19.834 1.00 78.00 119 LYS A CA 1
ATOM 942 C C . LYS A 1 119 ? 7.084 15.233 -18.437 1.00 78.00 119 LYS A C 1
ATOM 944 O O . LYS A 1 119 ? 7.102 16.441 -18.201 1.00 78.00 119 LYS A O 1
ATOM 949 N N . GLU A 1 120 ? 6.796 14.326 -17.508 1.00 73.94 120 GLU A N 1
ATOM 950 C CA . GLU A 1 120 ? 6.530 14.642 -16.109 1.00 73.94 120 GLU A CA 1
ATOM 951 C C . GLU A 1 120 ? 7.522 13.915 -15.197 1.00 73.94 120 GLU A C 1
ATOM 953 O O . GLU A 1 120 ? 7.441 12.714 -14.969 1.00 73.94 120 GLU A O 1
ATOM 958 N N . ASN A 1 121 ? 8.473 14.651 -14.626 1.00 79.88 121 ASN A N 1
ATOM 959 C CA . ASN A 1 121 ? 9.389 14.058 -13.659 1.00 79.88 121 ASN A CA 1
ATOM 960 C C . ASN A 1 121 ? 8.696 13.931 -12.304 1.00 79.88 121 ASN A C 1
ATOM 962 O O . ASN A 1 121 ? 8.037 14.867 -11.842 1.00 79.88 121 ASN A O 1
ATOM 966 N N . VAL A 1 122 ? 8.888 12.791 -11.644 1.00 81.56 122 VAL A N 1
ATOM 967 C CA . VAL A 1 122 ? 8.293 12.517 -10.336 1.00 81.56 122 VAL A CA 1
ATOM 968 C C . VAL A 1 122 ? 9.342 12.077 -9.325 1.00 81.56 122 VAL A C 1
ATOM 970 O O . VAL A 1 122 ? 10.264 11.324 -9.630 1.00 81.56 122 VAL A O 1
ATOM 973 N N . VAL A 1 123 ? 9.175 12.535 -8.091 1.00 83.94 123 VAL A N 1
ATOM 974 C CA . VAL A 1 123 ? 9.917 12.071 -6.920 1.00 83.94 123 VAL A CA 1
ATOM 975 C C . VAL A 1 123 ? 8.974 11.210 -6.098 1.00 83.94 123 VAL A C 1
ATOM 977 O O . VAL A 1 123 ? 7.830 11.598 -5.861 1.00 83.94 123 VAL A O 1
ATOM 980 N N . ILE A 1 124 ? 9.445 10.038 -5.674 1.00 85.88 124 ILE A N 1
ATOM 981 C CA . ILE A 1 124 ? 8.701 9.162 -4.769 1.00 85.88 124 ILE A CA 1
ATOM 982 C C . ILE A 1 124 ? 9.479 9.033 -3.473 1.00 85.88 124 ILE A C 1
ATOM 984 O O . ILE A 1 124 ? 10.631 8.600 -3.473 1.00 85.88 124 ILE A O 1
ATOM 988 N N . GLU A 1 125 ? 8.820 9.382 -2.375 1.00 85.06 125 GLU A N 1
ATOM 989 C CA . GLU A 1 125 ? 9.327 9.201 -1.023 1.00 85.06 125 GLU A CA 1
ATOM 990 C C . GLU A 1 125 ? 8.603 8.045 -0.335 1.00 85.06 125 GLU A C 1
ATOM 992 O O . GLU A 1 125 ? 7.392 7.853 -0.496 1.00 85.06 125 GLU A O 1
ATOM 997 N N . ARG A 1 126 ? 9.340 7.286 0.480 1.00 88.62 126 ARG A N 1
ATOM 998 C CA . ARG A 1 126 ? 8.750 6.238 1.315 1.00 88.62 126 ARG A CA 1
ATOM 999 C C . ARG A 1 126 ? 7.738 6.827 2.291 1.00 88.62 126 ARG A C 1
ATOM 1001 O O . ARG A 1 126 ? 7.935 7.907 2.845 1.00 88.62 126 ARG A O 1
ATOM 1008 N N . SER A 1 127 ? 6.679 6.069 2.558 1.00 83.69 127 SER A N 1
ATOM 1009 C CA . SER A 1 127 ? 5.634 6.468 3.496 1.00 83.69 127 SER A CA 1
ATOM 1010 C C . SER A 1 127 ? 5.527 5.509 4.675 1.00 83.69 127 SER A C 1
ATOM 1012 O O . SER A 1 127 ? 5.640 4.295 4.524 1.00 83.69 127 SER A O 1
ATOM 1014 N N . GLY A 1 128 ? 5.274 6.058 5.862 1.00 91.88 128 GLY A N 1
ATOM 1015 C CA . GLY A 1 128 ? 4.936 5.269 7.042 1.00 91.88 128 GLY A CA 1
ATOM 1016 C C . GLY A 1 128 ? 3.431 5.093 7.224 1.00 91.88 128 GLY A C 1
ATOM 1017 O O . GLY A 1 128 ? 2.656 4.963 6.277 1.00 91.88 128 GLY A O 1
ATOM 1018 N N . LEU A 1 129 ? 2.976 5.052 8.474 1.00 93.56 129 LEU A N 1
ATOM 10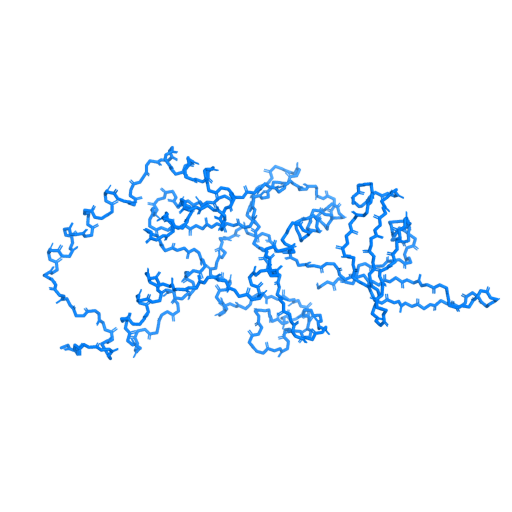19 C CA . LEU A 1 129 ? 1.552 5.016 8.799 1.00 93.56 129 LEU A CA 1
ATOM 1020 C C . LEU A 1 129 ? 0.963 6.430 8.842 1.00 93.56 129 LEU A C 1
ATOM 1022 O O . LEU A 1 129 ? 1.137 7.167 9.812 1.00 93.56 129 LEU A O 1
ATOM 1026 N N . ILE A 1 130 ? 0.181 6.772 7.821 1.00 88.25 130 ILE A N 1
ATOM 1027 C CA . ILE A 1 130 ? -0.580 8.017 7.747 1.00 88.25 130 ILE A CA 1
ATOM 1028 C C . ILE A 1 130 ? -1.907 7.840 8.488 1.00 88.25 130 ILE A C 1
ATOM 1030 O O . ILE A 1 130 ? -2.804 7.112 8.051 1.00 88.25 130 ILE A O 1
ATOM 1034 N N . ILE A 1 131 ? -2.057 8.548 9.605 1.00 85.25 131 ILE A N 1
ATOM 1035 C CA . ILE A 1 131 ? -3.290 8.581 10.398 1.00 85.25 131 ILE A CA 1
ATOM 1036 C C . ILE A 1 131 ? -4.220 9.666 9.848 1.00 85.25 131 ILE A C 1
ATOM 1038 O O . ILE A 1 131 ? -3.800 10.793 9.584 1.00 85.25 131 ILE A O 1
ATOM 1042 N N . HIS A 1 132 ? -5.507 9.354 9.702 1.00 84.31 132 HIS A N 1
ATOM 1043 C CA . HIS A 1 132 ? -6.476 10.309 9.177 1.00 84.31 132 HIS A CA 1
ATOM 1044 C C . HIS A 1 132 ? -6.588 11.554 10.087 1.00 84.31 132 HIS A C 1
ATOM 1046 O O . HIS A 1 132 ? -6.716 11.415 11.304 1.00 84.31 132 HIS A O 1
ATOM 1052 N N . PRO A 1 133 ? -6.585 12.785 9.539 1.00 75.44 133 PRO A N 1
ATOM 1053 C CA . PRO A 1 133 ? -6.527 13.998 10.356 1.00 75.44 133 PRO A CA 1
ATOM 1054 C C . PRO A 1 133 ? -7.739 14.189 11.279 1.00 75.44 133 PRO A C 1
ATOM 1056 O O . PRO A 1 133 ? -7.550 14.582 12.424 1.00 75.44 133 PRO A O 1
ATOM 1059 N N . GLN A 1 134 ? -8.950 13.863 10.816 1.00 81.00 134 GLN A N 1
ATOM 1060 C CA . GLN A 1 134 ? -10.194 13.981 11.595 1.00 81.00 134 GLN A CA 1
ATOM 1061 C C . GLN A 1 134 ? -10.598 12.674 12.300 1.00 81.00 134 GLN A C 1
ATOM 1063 O O . GLN A 1 134 ? -10.915 12.675 13.483 1.00 81.00 134 GLN A O 1
ATOM 1068 N N . HIS A 1 135 ? -10.565 11.541 11.595 1.00 85.44 135 HIS A N 1
ATOM 1069 C CA . HIS A 1 135 ? -10.996 10.244 12.119 1.00 85.44 135 HIS A CA 1
ATOM 1070 C C . HIS A 1 135 ? -9.800 9.374 12.506 1.00 85.44 135 HIS A C 1
ATOM 1072 O O . HIS A 1 135 ? -9.418 8.477 11.764 1.00 85.44 135 HIS A O 1
ATOM 1078 N N . LYS A 1 136 ? -9.194 9.625 13.671 1.00 88.25 136 LYS A N 1
ATOM 1079 C CA . LYS A 1 136 ? -7.918 9.005 14.089 1.00 88.25 136 LYS A CA 1
ATOM 1080 C C . LYS A 1 136 ? -7.932 7.475 14.193 1.00 88.25 136 LYS A C 1
ATOM 1082 O O . LYS A 1 136 ? -6.866 6.865 14.206 1.00 88.25 136 LYS A O 1
ATOM 1087 N N . TYR A 1 137 ? -9.112 6.858 14.225 1.00 90.19 137 TYR A N 1
ATOM 1088 C CA . TYR A 1 137 ? -9.296 5.408 14.129 1.00 90.19 137 TYR A CA 1
ATOM 1089 C C . TYR A 1 137 ? -9.104 4.863 12.701 1.00 90.19 137 TYR A C 1
ATOM 1091 O O . TYR A 1 137 ? -9.139 3.652 12.516 1.00 90.19 137 TYR A O 1
ATOM 1099 N N . LEU A 1 138 ? -8.896 5.718 11.695 1.00 86.75 138 LEU A N 1
ATOM 1100 C CA . LEU A 1 138 ? -8.570 5.353 10.315 1.00 86.75 138 LEU A CA 1
ATOM 1101 C C . LEU A 1 138 ? -7.099 5.653 10.014 1.00 86.75 138 LEU A C 1
ATOM 1103 O O . LEU A 1 138 ? -6.585 6.718 10.369 1.00 86.75 138 LEU A O 1
ATOM 1107 N N . ALA A 1 139 ? -6.432 4.744 9.305 1.00 89.00 139 ALA A N 1
ATOM 1108 C CA . ALA A 1 139 ? -5.068 4.956 8.826 1.00 89.00 139 ALA A CA 1
ATOM 1109 C C . ALA A 1 139 ? -4.773 4.198 7.524 1.00 89.00 139 ALA A C 1
ATOM 1111 O O . ALA A 1 139 ? -5.477 3.260 7.152 1.00 89.00 139 ALA A O 1
ATOM 1112 N N . GLY A 1 140 ? -3.701 4.580 6.841 1.00 87.31 140 GLY A N 1
ATOM 1113 C CA . GLY A 1 140 ? -3.166 3.870 5.682 1.00 87.31 140 GLY A CA 1
ATOM 1114 C C . GLY A 1 140 ? -1.647 3.963 5.649 1.00 87.31 140 GLY A C 1
ATOM 1115 O O . GLY A 1 140 ? -1.076 4.880 6.228 1.00 87.31 140 GLY A O 1
ATOM 1116 N N . SER A 1 141 ? -1.009 3.009 4.984 1.00 89.50 141 SER A N 1
ATOM 1117 C CA . SER A 1 141 ? 0.418 3.061 4.667 1.00 89.50 141 SER A CA 1
ATOM 1118 C C . SER A 1 141 ? 0.531 2.880 3.170 1.00 89.50 141 SER A C 1
ATOM 1120 O O . SER A 1 141 ? 0.479 1.735 2.736 1.00 89.50 141 SER A O 1
ATOM 1122 N N . PRO A 1 142 ? 0.507 3.981 2.404 1.00 84.62 142 PRO A N 1
ATOM 1123 C CA . PRO A 1 142 ? 0.708 3.899 0.968 1.00 84.62 142 PRO A CA 1
ATOM 1124 C C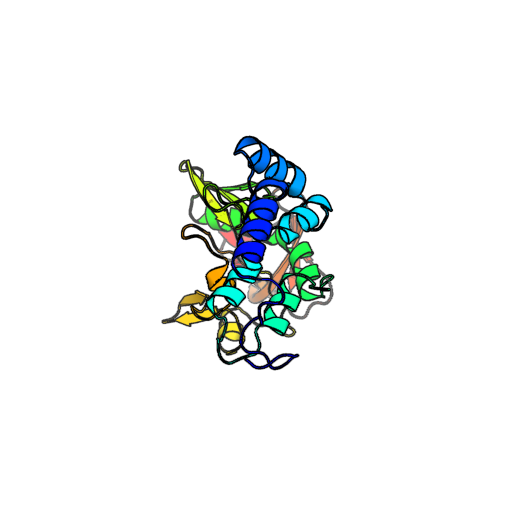 . PRO A 1 142 ? 2.139 3.442 0.687 1.00 84.62 142 PRO A C 1
ATOM 1126 O O . PRO A 1 142 ? 3.034 3.655 1.509 1.00 84.62 142 PRO A O 1
ATOM 1129 N N . ASP A 1 143 ? 2.352 2.862 -0.486 1.00 84.94 143 ASP A N 1
ATOM 1130 C CA . ASP A 1 143 ? 3.670 2.367 -0.895 1.00 84.94 143 ASP A CA 1
ATOM 1131 C C . ASP A 1 143 ? 4.637 3.543 -1.170 1.00 84.94 143 ASP A C 1
ATOM 1133 O O . ASP A 1 143 ? 5.847 3.434 -1.001 1.00 84.94 143 ASP A O 1
ATOM 1137 N N . GLY A 1 144 ? 4.100 4.739 -1.445 1.00 83.75 144 GLY A N 1
ATOM 1138 C CA . GLY A 1 144 ? 4.882 5.975 -1.443 1.00 83.75 144 GLY A CA 1
ATOM 1139 C C . GLY A 1 144 ? 4.053 7.256 -1.524 1.00 83.75 144 GLY A C 1
ATOM 1140 O O . GLY A 1 144 ? 2.833 7.242 -1.728 1.00 83.75 144 GLY A O 1
ATOM 1141 N N . ILE A 1 145 ? 4.740 8.385 -1.371 1.00 78.56 145 ILE A N 1
ATOM 1142 C CA . ILE A 1 145 ? 4.228 9.733 -1.626 1.00 78.56 145 ILE A CA 1
ATOM 1143 C C . ILE A 1 145 ? 4.894 10.229 -2.904 1.00 78.56 145 ILE A C 1
ATOM 1145 O O . ILE A 1 145 ? 6.117 10.294 -2.969 1.00 78.56 145 ILE A O 1
ATOM 1149 N N . VAL A 1 146 ? 4.091 10.560 -3.914 1.00 79.75 146 VAL A N 1
ATOM 1150 C CA . VAL A 1 146 ? 4.579 11.073 -5.197 1.00 79.75 146 VAL A CA 1
ATOM 1151 C C . VAL A 1 146 ? 4.475 12.594 -5.224 1.00 79.75 146 VAL A C 1
ATOM 1153 O O . VAL A 1 146 ? 3.448 13.150 -4.832 1.00 79.75 146 VAL A O 1
ATOM 1156 N N . ALA A 1 147 ? 5.520 13.255 -5.708 1.00 77.12 147 ALA A N 1
ATOM 1157 C CA . ALA A 1 147 ? 5.537 14.675 -6.029 1.00 77.12 147 ALA A CA 1
ATOM 1158 C C . ALA A 1 147 ? 5.968 14.859 -7.487 1.00 77.12 147 ALA A C 1
ATOM 1160 O O . ALA A 1 147 ? 6.979 14.295 -7.901 1.00 77.12 147 ALA A O 1
ATOM 1161 N N . THR A 1 148 ? 5.210 15.626 -8.265 1.00 75.56 148 THR A N 1
ATOM 1162 C CA . THR A 1 148 ? 5.524 15.908 -9.670 1.00 75.56 148 THR A CA 1
ATOM 1163 C C . THR A 1 148 ? 6.299 17.214 -9.802 1.00 75.56 148 THR A C 1
ATOM 1165 O O . THR A 1 148 ? 6.194 18.113 -8.963 1.00 75.56 148 THR A O 1
ATOM 1168 N N . SER A 1 149 ? 7.059 17.364 -10.888 1.00 69.06 149 SER A N 1
ATOM 1169 C CA . SER A 1 149 ? 7.745 18.618 -11.222 1.00 69.06 149 SER A CA 1
ATOM 1170 C C . SER A 1 149 ? 6.784 19.799 -11.410 1.00 69.06 149 SER A C 1
ATOM 1172 O O . SER A 1 149 ? 7.195 20.947 -11.264 1.00 69.06 149 SER A O 1
ATOM 1174 N N . GLY A 1 150 ? 5.504 19.529 -11.693 1.00 66.19 150 GLY A N 1
ATOM 1175 C CA . GLY A 1 150 ? 4.435 20.530 -11.760 1.00 66.19 150 GLY A CA 1
ATOM 1176 C C . GLY A 1 150 ? 3.938 21.024 -10.394 1.00 66.19 150 GLY A C 1
ATOM 1177 O O . GLY A 1 150 ? 3.060 21.882 -10.344 1.00 66.19 150 GLY A O 1
ATOM 1178 N N . GLY A 1 151 ? 4.484 20.504 -9.287 1.00 64.81 151 GLY A N 1
ATOM 1179 C CA . GLY A 1 151 ? 4.084 20.853 -7.921 1.00 64.81 151 GLY A CA 1
ATOM 1180 C C . GLY A 1 151 ? 2.867 20.079 -7.407 1.00 64.81 151 GLY A C 1
ATOM 1181 O O . GLY A 1 151 ? 2.364 20.375 -6.320 1.00 64.81 151 GLY A O 1
ATOM 1182 N N . GLU A 1 152 ? 2.382 19.087 -8.157 1.00 67.44 152 GLU A N 1
ATOM 1183 C CA . GLU A 1 152 ? 1.309 18.213 -7.697 1.00 67.44 152 GLU A CA 1
ATOM 1184 C C . GLU A 1 152 ? 1.857 17.143 -6.752 1.00 67.44 152 GLU A C 1
ATOM 1186 O O . GLU A 1 152 ? 2.993 16.693 -6.879 1.00 67.44 152 GLU A O 1
ATOM 1191 N N . SER A 1 153 ? 1.045 16.717 -5.785 1.00 68.75 153 SER A N 1
ATOM 1192 C CA . SER A 1 153 ? 1.394 15.608 -4.898 1.00 68.75 153 SER A CA 1
ATOM 1193 C C . SER A 1 153 ? 0.243 14.625 -4.734 1.00 68.75 153 SER A C 1
ATOM 1195 O O . SER A 1 153 ? -0.942 14.980 -4.791 1.00 68.75 153 SER A O 1
ATOM 1197 N N . GLY A 1 154 ? 0.605 13.363 -4.532 1.00 72.69 154 GLY A N 1
ATOM 1198 C CA . GLY A 1 154 ? -0.323 12.252 -4.418 1.00 72.69 154 GLY A CA 1
ATOM 1199 C C . GLY A 1 154 ? 0.264 11.088 -3.635 1.00 72.69 154 GLY A C 1
ATOM 1200 O O . GLY A 1 154 ? 1.369 11.150 -3.101 1.00 72.69 154 GLY A O 1
ATOM 1201 N N . LEU A 1 155 ? -0.503 10.006 -3.568 1.00 76.12 155 LEU A N 1
ATOM 1202 C CA . LEU A 1 155 ? -0.037 8.731 -3.031 1.00 76.12 155 LEU A CA 1
ATOM 1203 C C . LEU A 1 155 ? 0.152 7.747 -4.184 1.00 76.12 155 LEU A C 1
ATOM 1205 O O . LEU A 1 155 ? -0.577 7.823 -5.175 1.00 76.12 155 LEU A O 1
ATOM 1209 N N . ILE A 1 156 ? 1.069 6.801 -4.036 1.00 77.69 156 ILE A N 1
ATOM 1210 C CA . ILE A 1 156 ? 1.188 5.655 -4.938 1.00 77.69 156 ILE A CA 1
ATOM 1211 C C . ILE A 1 156 ? 0.852 4.373 -4.172 1.00 77.69 156 ILE A C 1
ATOM 1213 O O . ILE A 1 156 ? 1.210 4.223 -3.004 1.00 77.69 156 ILE A O 1
ATOM 1217 N N . GLU A 1 157 ? 0.100 3.492 -4.829 1.00 80.88 157 GLU A N 1
ATOM 1218 C CA . GLU A 1 157 ? -0.220 2.149 -4.345 1.00 80.88 157 GLU A CA 1
ATOM 1219 C C . GLU A 1 157 ? 0.181 1.152 -5.435 1.00 80.88 157 GLU A C 1
ATOM 1221 O O . GLU A 1 157 ? -0.381 1.143 -6.534 1.00 80.88 157 GLU A O 1
ATOM 1226 N N . ILE A 1 158 ? 1.154 0.315 -5.114 1.00 82.81 158 ILE A N 1
ATOM 1227 C CA . ILE A 1 158 ? 1.812 -0.648 -5.977 1.00 82.81 158 ILE A CA 1
ATOM 1228 C C . ILE A 1 158 ? 1.277 -2.042 -5.664 1.00 82.81 158 ILE A C 1
ATOM 1230 O O . ILE A 1 158 ? 1.009 -2.423 -4.517 1.00 82.81 158 ILE A O 1
ATOM 1234 N N . LYS A 1 159 ? 1.054 -2.828 -6.717 1.00 82.00 159 LYS A N 1
ATOM 1235 C CA . LYS A 1 159 ? 0.578 -4.207 -6.597 1.00 82.00 159 LYS A CA 1
ATOM 1236 C C . LYS A 1 159 ? 1.372 -5.110 -7.529 1.00 82.00 159 LYS A C 1
ATOM 1238 O O . LYS A 1 159 ? 1.010 -5.297 -8.684 1.00 82.00 159 LYS A O 1
ATOM 1243 N N . ASN A 1 160 ? 2.396 -5.738 -6.963 1.00 78.56 160 ASN A N 1
ATOM 1244 C CA . ASN A 1 160 ? 3.230 -6.730 -7.639 1.00 78.56 160 ASN A CA 1
ATOM 1245 C C . ASN A 1 160 ? 2.593 -8.115 -7.511 1.00 78.56 160 ASN A C 1
ATOM 1247 O O . ASN A 1 160 ? 2.824 -8.874 -6.562 1.00 78.56 160 ASN A O 1
ATOM 1251 N N . LEU A 1 161 ? 1.681 -8.395 -8.439 1.00 75.00 161 LEU A N 1
ATOM 1252 C CA . LEU A 1 161 ? 0.832 -9.579 -8.424 1.00 75.00 161 LEU A CA 1
ATOM 1253 C C . LEU A 1 161 ? 1.612 -10.779 -8.956 1.00 75.00 161 LEU A C 1
ATOM 1255 O O . LEU A 1 161 ? 1.806 -10.937 -10.154 1.00 75.00 161 LEU A O 1
ATOM 1259 N N . LEU A 1 162 ? 2.034 -11.656 -8.048 1.00 66.06 162 LEU A N 1
ATOM 1260 C CA . LEU A 1 162 ? 2.666 -12.916 -8.427 1.00 66.06 162 LEU A CA 1
ATOM 1261 C C . LEU A 1 162 ? 1.628 -13.858 -9.061 1.00 66.06 162 LEU A C 1
ATOM 1263 O O . LEU A 1 162 ? 0.737 -14.359 -8.362 1.00 66.06 162 LEU A O 1
ATOM 1267 N N . HIS A 1 163 ? 1.786 -14.130 -10.356 1.00 64.81 163 HIS A N 1
ATOM 1268 C CA . HIS A 1 163 ? 1.038 -15.144 -11.096 1.00 64.81 163 HIS A CA 1
ATOM 1269 C C . HIS A 1 163 ? 1.828 -16.450 -11.202 1.00 64.81 163 HIS A C 1
ATOM 1271 O O . HIS A 1 163 ? 3.049 -16.462 -11.280 1.00 64.81 163 HIS A O 1
ATOM 1277 N N . SER A 1 164 ? 1.117 -17.579 -11.203 1.00 61.19 164 SER A N 1
ATOM 1278 C CA . SER A 1 164 ? 1.724 -18.908 -11.365 1.00 61.19 164 SER A CA 1
ATOM 1279 C C . SER A 1 164 ? 2.093 -19.243 -12.812 1.00 61.19 164 SER A C 1
ATOM 1281 O O . SER A 1 164 ? 2.627 -20.316 -13.065 1.00 61.19 164 SER A O 1
ATOM 1283 N N . LYS A 1 165 ? 1.717 -18.384 -13.761 1.00 59.66 165 LYS A N 1
ATOM 1284 C CA . LYS A 1 165 ? 1.977 -18.518 -15.193 1.00 59.66 165 LYS A CA 1
ATOM 1285 C C . LYS A 1 165 ? 2.447 -17.159 -15.719 1.00 59.66 165 LYS A C 1
ATOM 1287 O O . LYS A 1 165 ? 1.950 -16.156 -15.200 1.00 59.66 165 LYS A O 1
ATOM 1292 N N . PRO A 1 166 ? 3.327 -17.120 -16.728 1.00 61.19 166 PRO A N 1
ATOM 1293 C CA . PRO A 1 166 ? 3.674 -15.885 -17.417 1.00 61.19 166 PRO A CA 1
ATOM 1294 C C . PRO A 1 166 ? 2.450 -15.434 -18.221 1.00 61.19 166 PRO A C 1
ATOM 1296 O O . PRO A 1 166 ? 2.157 -15.962 -19.290 1.00 61.19 166 PRO A O 1
ATOM 1299 N N . VAL A 1 167 ? 1.654 -14.539 -17.641 1.00 65.50 167 VAL A N 1
ATOM 1300 C CA . VAL A 1 167 ? 0.479 -13.939 -18.282 1.00 65.50 167 VAL A CA 1
ATOM 1301 C C . VAL A 1 167 ? 0.576 -12.430 -18.138 1.00 65.50 167 VAL A C 1
ATOM 1303 O O . VAL A 1 167 ? 0.927 -11.932 -17.068 1.00 65.50 167 VAL A O 1
ATOM 1306 N N . ASN A 1 168 ? 0.258 -11.702 -19.205 1.00 70.12 168 ASN A N 1
ATOM 1307 C CA . ASN A 1 168 ? 0.174 -10.244 -19.138 1.00 70.12 168 ASN A CA 1
ATOM 1308 C C . ASN A 1 168 ? -1.110 -9.802 -18.407 1.00 70.12 168 ASN A C 1
ATOM 1310 O O . ASN A 1 168 ? -1.997 -10.616 -18.128 1.00 70.12 168 ASN A O 1
ATOM 1314 N N . LEU A 1 169 ? -1.236 -8.508 -18.085 1.00 72.12 169 LEU A N 1
ATOM 1315 C CA . LEU A 1 169 ? -2.394 -8.028 -17.324 1.00 72.12 169 LEU A CA 1
ATOM 1316 C C . LEU A 1 169 ? -3.725 -8.161 -18.077 1.00 72.12 169 LEU A C 1
ATOM 1318 O O . LEU A 1 169 ? -4.754 -8.364 -17.431 1.00 72.12 169 LEU A O 1
ATOM 1322 N N . TRP A 1 170 ? -3.720 -8.111 -19.411 1.00 75.44 170 TRP A N 1
ATOM 1323 C CA . TRP A 1 170 ? -4.914 -8.334 -20.232 1.00 75.44 170 TRP A CA 1
ATOM 1324 C C . TRP A 1 170 ? -5.422 -9.761 -20.090 1.00 75.44 170 TRP A C 1
ATOM 1326 O O . TRP A 1 170 ? -6.578 -9.965 -19.726 1.00 75.44 170 TRP A O 1
ATOM 1336 N N . GLN A 1 171 ? -4.536 -10.738 -20.258 1.00 72.88 171 GLN A N 1
ATOM 1337 C CA . GLN A 1 171 ? -4.832 -12.153 -20.049 1.00 72.88 171 GLN A CA 1
ATOM 1338 C C . GLN A 1 171 ? -5.228 -12.427 -18.594 1.00 72.88 171 GLN A C 1
ATOM 1340 O O . GLN A 1 171 ? -6.182 -13.153 -18.324 1.00 72.88 171 GLN A O 1
ATOM 1345 N N . ALA A 1 172 ? -4.545 -11.808 -17.625 1.00 78.00 172 ALA A N 1
ATOM 1346 C CA . ALA A 1 172 ? -4.911 -11.927 -16.218 1.00 78.00 172 ALA A CA 1
ATOM 1347 C C . ALA A 1 172 ? -6.313 -11.356 -15.939 1.00 78.00 172 ALA A C 1
ATOM 1349 O O . ALA A 1 172 ? -7.042 -11.921 -15.124 1.00 78.00 172 ALA A O 1
ATOM 1350 N N . SER A 1 173 ? -6.717 -10.284 -16.631 1.00 81.88 173 SER A N 1
ATOM 1351 C CA . SER A 1 173 ? -8.036 -9.651 -16.481 1.00 81.88 173 SER A CA 1
ATOM 1352 C C . SER A 1 173 ? -9.208 -10.524 -16.927 1.00 81.88 173 SER A C 1
ATOM 1354 O O . SER A 1 173 ? -10.322 -10.339 -16.432 1.00 81.88 173 SER A O 1
ATOM 1356 N N . GLU A 1 174 ? -8.958 -11.525 -17.775 1.00 82.12 174 GLU A N 1
ATOM 1357 C CA . GLU A 1 174 ? -9.955 -12.529 -18.157 1.00 82.12 174 GLU A CA 1
ATOM 1358 C C . GLU A 1 174 ? -10.340 -13.431 -16.975 1.00 82.12 174 GLU A C 1
ATOM 1360 O O . GLU A 1 174 ? -11.440 -13.984 -16.940 1.00 82.12 174 GLU A O 1
ATOM 1365 N N . ASN A 1 175 ? -9.474 -13.558 -15.962 1.00 84.44 175 ASN A N 1
ATOM 1366 C CA . ASN A 1 175 ? -9.793 -14.295 -14.747 1.00 84.44 175 ASN A CA 1
ATOM 1367 C C . ASN A 1 175 ? -10.749 -13.472 -13.859 1.00 84.44 175 ASN A C 1
ATOM 1369 O O . ASN A 1 175 ? -10.375 -12.406 -13.352 1.00 84.44 175 ASN A O 1
ATOM 1373 N N . PRO A 1 176 ? -11.955 -13.983 -13.540 1.00 84.88 176 PRO A N 1
ATOM 1374 C CA . PRO A 1 176 ? -12.911 -13.267 -12.697 1.00 84.88 176 PRO A CA 1
ATOM 1375 C C . PRO A 1 176 ? -12.368 -12.903 -11.311 1.00 84.88 176 PRO A C 1
ATOM 1377 O O . PRO A 1 176 ? -12.762 -11.876 -10.756 1.00 84.88 176 PRO A O 1
ATOM 1380 N N . SER A 1 177 ? -11.443 -13.702 -10.770 1.00 84.25 177 SER A N 1
ATOM 1381 C CA . SER A 1 177 ? -10.827 -13.461 -9.459 1.00 84.25 177 SER A CA 1
ATOM 1382 C C . SER A 1 177 ? -9.676 -12.449 -9.484 1.00 84.25 177 SER A C 1
ATOM 1384 O O . SER A 1 177 ? -9.259 -11.988 -8.422 1.00 84.25 177 SER A O 1
ATOM 1386 N N . PHE A 1 178 ? -9.183 -12.066 -10.667 1.00 86.62 178 PHE A N 1
ATOM 1387 C CA . PHE A 1 178 ? -8.158 -11.035 -10.799 1.00 86.62 178 PHE A CA 1
ATOM 1388 C C . PHE A 1 178 ? -8.703 -9.650 -10.446 1.00 86.62 178 PHE A C 1
ATOM 1390 O O . PHE A 1 178 ? -9.906 -9.397 -10.541 1.00 86.62 178 PHE A O 1
ATOM 1397 N N . CYS A 1 179 ? -7.830 -8.737 -10.024 1.00 86.19 179 CYS A N 1
ATOM 1398 C CA . CYS A 1 179 ? -8.265 -7.430 -9.547 1.00 86.19 179 CYS A CA 1
ATOM 1399 C C . CYS A 1 179 ? -8.675 -6.487 -10.690 1.00 86.19 179 CYS A C 1
ATOM 1401 O O . CYS A 1 179 ? -9.573 -5.669 -10.490 1.00 86.19 179 CYS A O 1
ATOM 1403 N N . LEU A 1 180 ? -8.073 -6.611 -11.876 1.00 85.88 180 LEU A N 1
ATOM 1404 C CA . LEU A 1 180 ? -8.402 -5.785 -13.038 1.00 85.88 180 LEU A CA 1
ATOM 1405 C C . LEU A 1 180 ? -9.473 -6.434 -13.925 1.00 85.88 180 LEU A C 1
ATOM 1407 O O . LEU A 1 180 ? -9.614 -7.655 -13.956 1.00 85.88 180 LEU A O 1
ATOM 1411 N N . GLU A 1 181 ? -10.216 -5.598 -14.641 1.00 85.94 181 GLU A N 1
ATOM 1412 C CA . GLU A 1 181 ? -11.143 -5.949 -15.718 1.00 85.94 181 GLU A CA 1
ATOM 1413 C C . GLU A 1 181 ? -10.837 -5.113 -16.963 1.00 85.94 181 GLU A C 1
ATOM 1415 O O . GLU A 1 181 ? -10.464 -3.942 -16.855 1.00 85.94 181 GLU A O 1
ATOM 1420 N N . ASN A 1 182 ? -11.000 -5.711 -18.140 1.00 82.81 182 ASN A N 1
ATOM 1421 C CA . ASN A 1 182 ? -10.956 -4.988 -19.402 1.00 82.81 182 ASN A CA 1
ATOM 1422 C C . ASN A 1 182 ? -12.318 -4.328 -19.660 1.00 82.81 182 ASN A C 1
ATOM 1424 O O . ASN A 1 182 ? -13.314 -5.013 -19.895 1.00 82.81 182 ASN A O 1
ATOM 1428 N N . SER A 1 183 ? -12.338 -2.998 -19.651 1.00 78.38 183 SER A N 1
ATOM 1429 C CA . SER A 1 183 ? -13.505 -2.188 -19.993 1.00 78.38 183 SER A CA 1
ATOM 1430 C C . SER A 1 183 ? -13.183 -1.348 -21.223 1.00 78.38 183 SER A C 1
ATOM 1432 O O . SER A 1 183 ? -12.477 -0.346 -21.124 1.00 78.38 183 SER A O 1
ATOM 1434 N N . ASN A 1 184 ? -13.713 -1.748 -22.383 1.00 75.44 184 ASN A N 1
ATOM 1435 C CA . ASN A 1 184 ? -13.540 -1.058 -23.670 1.00 75.44 184 ASN A CA 1
ATOM 1436 C C . ASN A 1 184 ? -12.068 -0.851 -24.068 1.00 75.44 184 ASN A C 1
ATOM 1438 O O . ASN A 1 184 ? -11.674 0.257 -24.429 1.00 75.44 184 ASN A O 1
ATOM 1442 N N . GLY A 1 185 ? -11.248 -1.899 -23.962 1.00 74.19 185 GLY A N 1
ATOM 1443 C CA . GLY A 1 185 ? -9.831 -1.819 -24.317 1.00 74.19 185 GLY A CA 1
ATOM 1444 C C . GLY A 1 185 ? -9.010 -1.011 -23.317 1.00 74.19 185 GLY A C 1
ATOM 1445 O O . GLY A 1 185 ? -7.975 -0.477 -23.689 1.00 74.19 185 GLY A O 1
ATOM 1446 N N . ASN A 1 186 ? -9.469 -0.905 -22.064 1.00 73.50 186 ASN A N 1
ATOM 1447 C CA . ASN A 1 186 ? -8.736 -0.285 -20.963 1.00 73.50 186 ASN A CA 1
ATOM 1448 C C . ASN A 1 186 ? -8.813 -1.159 -19.710 1.00 73.50 186 ASN A C 1
ATOM 1450 O O . ASN A 1 186 ? -9.906 -1.531 -19.266 1.00 73.50 186 ASN A O 1
ATOM 1454 N N . LEU A 1 187 ? -7.666 -1.428 -19.090 1.00 77.38 187 LEU A N 1
ATOM 1455 C CA . LEU A 1 187 ? -7.610 -2.143 -17.821 1.00 77.38 187 LEU A CA 1
ATOM 1456 C C . LEU A 1 187 ? -8.024 -1.240 -16.659 1.00 77.38 187 LEU A C 1
ATOM 1458 O O . LEU A 1 187 ? -7.422 -0.206 -16.369 1.00 77.38 187 LEU A O 1
ATOM 1462 N N . ASN A 1 188 ? -9.059 -1.665 -15.947 1.00 80.00 188 ASN A N 1
ATOM 1463 C CA . ASN A 1 188 ? -9.630 -0.943 -14.827 1.00 80.00 188 ASN A CA 1
ATOM 1464 C C . ASN A 1 188 ? -9.632 -1.819 -13.581 1.00 80.00 188 ASN A C 1
ATOM 1466 O O . ASN A 1 188 ? -9.927 -3.004 -13.630 1.00 80.00 188 ASN A O 1
ATOM 1470 N N . LEU A 1 189 ? -9.317 -1.235 -12.425 1.00 82.12 189 LEU A N 1
ATOM 1471 C CA . LEU A 1 189 ? -9.417 -1.962 -11.163 1.00 82.12 189 LEU A CA 1
ATOM 1472 C C . LEU A 1 189 ? -10.893 -2.062 -10.765 1.00 82.12 189 LEU A C 1
ATOM 1474 O O . LEU A 1 189 ? -11.507 -1.030 -10.467 1.00 82.12 189 LEU A O 1
ATOM 1478 N N . LYS A 1 190 ? -11.401 -3.299 -10.720 1.00 88.44 190 LYS A N 1
ATOM 1479 C CA . LYS A 1 190 ? -12.806 -3.647 -10.481 1.00 88.44 190 LYS A CA 1
ATOM 1480 C C . LYS A 1 190 ? -13.376 -2.920 -9.269 1.00 88.44 190 LYS A C 1
ATOM 1482 O O . LYS A 1 190 ? -12.772 -2.921 -8.193 1.00 88.44 190 LYS A O 1
ATOM 1487 N N . SER A 1 191 ? -14.571 -2.354 -9.420 1.00 86.88 191 SER A N 1
ATOM 1488 C CA . SER A 1 191 ? -15.265 -1.599 -8.361 1.00 86.88 191 SER A CA 1
ATOM 1489 C C . SER A 1 191 ? -15.619 -2.438 -7.130 1.00 86.88 191 SER A C 1
ATOM 1491 O O . SER A 1 191 ? -15.659 -1.930 -6.012 1.00 86.88 191 SER A O 1
ATOM 1493 N N . ASN A 1 192 ? -15.811 -3.744 -7.320 1.00 84.62 192 ASN A N 1
ATOM 1494 C CA . ASN A 1 192 ? -16.129 -4.695 -6.258 1.00 84.62 192 ASN A CA 1
ATOM 1495 C C . ASN A 1 192 ? -14.883 -5.301 -5.575 1.00 84.62 192 ASN A C 1
ATOM 1497 O O . ASN A 1 192 ? -15.006 -5.971 -4.539 1.00 84.62 192 ASN A O 1
ATOM 1501 N N . HIS A 1 193 ? -13.677 -5.079 -6.107 1.00 86.50 193 HIS A N 1
ATOM 1502 C CA . HIS A 1 193 ? -12.454 -5.675 -5.574 1.00 86.50 193 HIS A CA 1
ATOM 1503 C C . HIS A 1 193 ? -11.968 -4.943 -4.311 1.00 86.50 193 HIS A C 1
ATOM 1505 O O . HIS A 1 193 ? -12.139 -3.737 -4.168 1.00 86.50 193 HIS A O 1
ATOM 1511 N N . ASN A 1 194 ? -11.324 -5.650 -3.371 1.00 84.81 194 ASN A N 1
ATOM 1512 C CA . ASN A 1 194 ? -10.860 -5.046 -2.107 1.00 84.81 194 ASN A CA 1
ATOM 1513 C C . ASN A 1 194 ? -9.900 -3.867 -2.325 1.00 84.81 194 ASN A C 1
ATOM 1515 O O . ASN A 1 194 ? -10.024 -2.851 -1.646 1.00 84.81 194 ASN A O 1
ATOM 1519 N N . TYR A 1 195 ? -8.995 -3.976 -3.303 1.00 83.94 195 TYR A N 1
ATOM 1520 C CA . TYR A 1 195 ? -8.060 -2.901 -3.664 1.00 83.94 195 TYR A CA 1
ATOM 1521 C C . TYR A 1 195 ? -8.762 -1.614 -4.121 1.00 83.94 195 TYR A C 1
ATOM 1523 O O . TYR A 1 195 ? -8.177 -0.541 -4.031 1.00 83.94 195 TYR A O 1
ATOM 1531 N N . TYR A 1 196 ? -10.019 -1.675 -4.581 1.00 82.50 196 TYR A N 1
ATOM 1532 C CA . TYR A 1 196 ? -10.780 -0.471 -4.925 1.00 82.50 196 TYR A CA 1
ATOM 1533 C C . TYR A 1 196 ? -10.948 0.457 -3.719 1.00 82.50 196 TYR A C 1
ATOM 1535 O O . TYR A 1 196 ? -10.789 1.670 -3.831 1.00 82.50 196 TYR A O 1
ATOM 1543 N N . TYR A 1 197 ? -11.195 -0.133 -2.551 1.00 81.12 197 TYR A N 1
ATOM 1544 C CA . TYR A 1 197 ? -11.460 0.573 -1.299 1.00 81.12 197 TYR A CA 1
ATOM 1545 C C . TYR A 1 197 ? -10.194 0.953 -0.524 1.00 81.12 197 TYR A C 1
ATOM 1547 O O . TYR A 1 197 ? -10.293 1.617 0.503 1.00 81.12 197 TYR A O 1
ATOM 1555 N N . GLN A 1 198 ? -9.013 0.542 -1.000 1.00 74.44 198 GLN A N 1
ATOM 1556 C CA . GLN A 1 198 ? -7.727 0.951 -0.422 1.00 74.44 198 GLN A CA 1
ATOM 1557 C C . GLN A 1 198 ? -7.326 2.368 -0.873 1.00 74.44 198 GLN A C 1
ATOM 1559 O O . GLN A 1 198 ? -6.483 3.002 -0.246 1.00 74.44 198 GLN A O 1
ATOM 1564 N N . ARG A 1 199 ? -7.968 2.894 -1.927 1.00 64.56 199 ARG A N 1
ATOM 1565 C CA . ARG A 1 199 ? -7.636 4.184 -2.545 1.00 64.56 199 ARG A CA 1
ATOM 1566 C C . ARG A 1 199 ? -8.202 5.378 -1.772 1.00 64.56 199 ARG A C 1
ATOM 1568 O O . ARG A 1 199 ? -9.329 5.343 -1.275 1.00 64.56 199 ARG A O 1
ATOM 1575 N N . ARG A 1 200 ? -7.486 6.507 -1.820 1.00 51.25 200 ARG A N 1
ATOM 1576 C CA . ARG A 1 200 ? -8.094 7.852 -1.733 1.00 51.25 200 ARG A CA 1
ATOM 1577 C C . ARG A 1 200 ? -8.242 8.399 -3.160 1.00 51.25 200 ARG A C 1
ATOM 1579 O O . ARG A 1 200 ? -7.605 7.900 -4.077 1.00 51.25 200 ARG A O 1
ATOM 1586 N N . LYS A 1 201 ? -9.078 9.420 -3.384 1.00 37.41 201 LYS A N 1
ATOM 1587 C CA . LYS A 1 201 ? -9.408 9.953 -4.730 1.00 37.41 201 LYS A CA 1
ATOM 1588 C C . LYS A 1 201 ? -8.206 10.415 -5.599 1.00 37.41 201 LYS A C 1
ATOM 1590 O O . LYS A 1 201 ? -8.431 10.722 -6.760 1.00 37.41 201 LYS A O 1
ATOM 1595 N N . LYS A 1 202 ? -6.969 10.466 -5.081 1.00 38.47 202 LYS A N 1
ATOM 1596 C CA . LYS A 1 202 ? -5.743 10.870 -5.800 1.00 38.47 202 LYS A CA 1
ATOM 1597 C C . LYS A 1 202 ? -4.601 9.863 -5.575 1.00 38.47 202 LYS A C 1
ATOM 1599 O O . LYS A 1 202 ? -3.674 10.141 -4.816 1.00 38.47 202 LYS A O 1
ATOM 1604 N N . THR A 1 203 ? -4.702 8.682 -6.183 1.00 40.34 203 THR A N 1
ATOM 1605 C CA . THR A 1 203 ? -3.642 7.659 -6.143 1.00 40.34 203 THR A CA 1
ATOM 1606 C C . THR A 1 203 ? -3.260 7.264 -7.568 1.00 40.34 203 THR A C 1
ATOM 1608 O O . THR A 1 203 ? -4.139 6.840 -8.323 1.00 40.34 203 THR A O 1
ATOM 1611 N N . ALA A 1 204 ? -1.983 7.418 -7.930 1.00 36.38 204 ALA A N 1
ATOM 1612 C CA . ALA A 1 204 ? -1.432 6.942 -9.202 1.00 36.38 204 ALA A CA 1
ATOM 1613 C C . ALA A 1 204 ? -1.212 5.417 -9.155 1.00 36.38 204 ALA A C 1
ATOM 1615 O O . ALA A 1 204 ? -1.023 4.852 -8.076 1.00 36.38 204 ALA A O 1
ATOM 1616 N N . LYS A 1 205 ? -1.296 4.738 -10.307 1.00 39.56 205 LYS A N 1
ATOM 1617 C CA . LYS A 1 205 ? -1.228 3.269 -10.427 1.00 39.56 205 LYS A CA 1
ATOM 1618 C C . LYS A 1 205 ? -0.021 2.875 -11.279 1.00 39.56 205 LYS A C 1
ATOM 1620 O O . LYS A 1 205 ? 0.161 3.478 -12.331 1.00 39.56 205 LYS A O 1
ATOM 1625 N N . PHE A 1 206 ? 0.734 1.849 -10.875 1.00 34.53 206 PHE A N 1
ATOM 1626 C CA . PHE A 1 206 ? 1.878 1.353 -11.648 1.00 34.53 206 PHE A CA 1
ATOM 1627 C C . PHE A 1 206 ? 2.161 -0.156 -11.454 1.00 34.53 206 PHE A C 1
ATOM 1629 O O . PHE A 1 206 ? 1.876 -0.678 -10.373 1.00 34.53 206 PHE A O 1
ATOM 1636 N N . VAL A 1 207 ? 2.676 -0.845 -12.494 1.00 40.66 207 VAL A N 1
ATOM 1637 C CA . VAL A 1 207 ? 3.030 -2.291 -12.549 1.00 40.66 207 VAL A CA 1
ATOM 1638 C C . VAL A 1 207 ? 4.272 -2.524 -13.475 1.00 40.66 207 VAL A C 1
ATOM 1640 O O . VAL A 1 207 ? 4.444 -1.745 -14.406 1.00 40.66 207 VAL A O 1
ATOM 1643 N N . GLY A 1 208 ? 5.066 -3.584 -13.196 1.00 47.75 208 GLY A N 1
ATOM 1644 C CA . GLY A 1 208 ? 6.362 -4.138 -13.721 1.00 47.75 208 GLY A CA 1
ATOM 1645 C C . GLY A 1 208 ? 6.748 -4.217 -15.230 1.00 47.75 208 GLY A C 1
ATOM 1646 O O . GLY A 1 208 ? 5.909 -4.651 -16.018 1.00 47.75 208 GLY A O 1
ATOM 1647 N N . ARG A 1 209 ? 8.023 -3.969 -15.632 1.00 62.25 209 ARG A N 1
ATOM 1648 C CA . ARG A 1 209 ? 8.568 -3.891 -17.028 1.00 62.25 209 ARG A CA 1
ATOM 1649 C C . ARG A 1 209 ? 8.847 -5.220 -17.754 1.00 62.25 209 ARG A C 1
ATOM 1651 O O . ARG A 1 209 ? 9.909 -5.832 -17.630 1.00 62.25 209 ARG A O 1
ATOM 1658 N N . CYS A 1 210 ? 7.942 -5.550 -18.666 1.00 73.94 210 CYS A N 1
ATOM 1659 C CA . CYS A 1 210 ? 8.191 -6.423 -19.810 1.00 73.94 210 CYS A CA 1
ATOM 1660 C C . CYS A 1 210 ? 8.632 -5.571 -21.019 1.00 73.94 210 CYS A C 1
ATOM 1662 O O . CYS A 1 210 ? 8.068 -4.501 -21.261 1.00 73.94 210 CYS A O 1
ATOM 1664 N N . ILE A 1 211 ? 9.630 -6.017 -21.777 1.00 77.94 211 ILE A N 1
ATOM 1665 C CA . ILE A 1 211 ? 10.097 -5.374 -23.013 1.00 77.94 211 ILE A CA 1
ATOM 1666 C C . ILE A 1 211 ? 9.910 -6.316 -24.200 1.00 77.94 211 ILE A C 1
ATOM 1668 O O . ILE A 1 211 ? 9.967 -7.536 -24.049 1.00 77.94 211 ILE A O 1
ATOM 1672 N N . ARG A 1 212 ? 9.731 -5.754 -25.396 1.00 87.56 212 ARG A N 1
ATOM 1673 C CA . ARG A 1 212 ? 10.078 -6.439 -26.639 1.00 87.56 212 ARG A CA 1
ATOM 1674 C C . ARG A 1 212 ? 11.379 -5.859 -27.169 1.00 87.56 212 ARG A C 1
ATOM 1676 O O . ARG A 1 212 ? 11.524 -4.641 -27.211 1.00 87.56 212 ARG A O 1
ATOM 1683 N N . HIS A 1 213 ? 12.288 -6.722 -27.589 1.00 89.81 213 HIS A N 1
ATOM 1684 C CA . HIS A 1 213 ? 13.597 -6.363 -28.118 1.00 89.81 213 HIS A CA 1
ATOM 1685 C C . HIS A 1 213 ? 13.806 -7.078 -29.456 1.00 89.81 213 HIS A C 1
ATOM 1687 O O . HIS A 1 213 ? 13.631 -8.291 -29.542 1.00 89.81 213 HIS A O 1
ATOM 1693 N N . GLU A 1 214 ? 14.125 -6.333 -30.505 1.00 91.88 214 GLU A N 1
ATOM 1694 C CA . GLU A 1 214 ? 14.481 -6.825 -31.831 1.00 91.88 214 GLU A CA 1
ATOM 1695 C C . GLU A 1 214 ? 15.960 -7.228 -31.879 1.00 91.88 214 GLU A C 1
ATOM 1697 O O . GLU A 1 214 ? 16.839 -6.406 -31.652 1.00 91.88 214 GLU A O 1
ATOM 1702 N N . TRP A 1 215 ? 16.227 -8.490 -32.203 1.00 88.25 215 TRP A N 1
ATOM 1703 C CA . TRP A 1 215 ? 17.570 -9.048 -32.355 1.00 88.25 215 TRP A CA 1
ATOM 1704 C C . TRP A 1 215 ? 17.813 -9.443 -33.808 1.00 88.25 215 TRP A C 1
ATOM 1706 O O . TRP A 1 215 ? 16.889 -9.869 -34.503 1.00 88.25 215 TRP A O 1
ATOM 1716 N N . ILE A 1 216 ? 19.064 -9.343 -34.258 1.00 87.25 216 ILE A N 1
ATOM 1717 C CA . ILE A 1 216 ? 19.503 -9.943 -35.522 1.00 87.25 216 ILE A CA 1
ATOM 1718 C C . ILE A 1 216 ? 19.736 -11.432 -35.264 1.00 87.25 216 ILE A C 1
ATOM 1720 O O . ILE A 1 216 ? 20.510 -11.791 -34.379 1.00 87.25 216 ILE A O 1
ATOM 1724 N N . VAL A 1 217 ? 19.049 -12.287 -36.018 1.00 89.00 217 VAL A N 1
ATOM 1725 C CA . VAL A 1 217 ? 19.116 -13.752 -35.871 1.00 89.00 217 VAL A CA 1
ATOM 1726 C C . VAL A 1 217 ? 19.948 -14.422 -36.964 1.00 89.00 217 VAL A C 1
ATOM 1728 O O . VAL A 1 217 ? 20.377 -15.559 -36.791 1.00 89.00 217 VAL A O 1
ATOM 1731 N N . ASP A 1 218 ? 20.212 -13.710 -38.059 1.00 87.31 218 ASP A N 1
ATOM 1732 C CA . ASP A 1 218 ? 21.073 -14.150 -39.154 1.00 87.31 218 ASP A CA 1
ATOM 1733 C C . ASP A 1 218 ? 21.886 -12.952 -39.672 1.00 87.31 218 ASP A C 1
ATOM 1735 O O . ASP A 1 218 ? 21.337 -11.953 -40.149 1.00 87.31 218 ASP A O 1
ATOM 1739 N N . GLU A 1 219 ? 23.212 -13.032 -39.541 1.00 83.44 219 GLU A N 1
ATOM 1740 C CA . GLU A 1 219 ? 24.124 -11.937 -39.891 1.00 83.44 219 GLU A CA 1
ATOM 1741 C C . GLU A 1 219 ? 24.286 -11.752 -41.408 1.00 83.44 219 GLU A C 1
ATOM 1743 O O . GLU A 1 219 ? 24.473 -10.621 -41.868 1.00 83.44 219 GLU A O 1
ATOM 1748 N N . ASP A 1 220 ? 24.174 -12.825 -42.197 1.00 87.00 220 ASP A N 1
ATOM 1749 C CA . ASP A 1 220 ? 24.372 -12.795 -43.651 1.00 87.00 220 ASP A CA 1
ATOM 1750 C C . ASP A 1 220 ? 23.175 -12.148 -44.364 1.00 87.00 220 ASP A C 1
ATOM 1752 O O . ASP A 1 220 ? 23.327 -11.422 -45.351 1.00 87.00 220 ASP A O 1
ATOM 1756 N N . THR A 1 221 ? 21.970 -12.392 -43.852 1.00 89.12 221 THR A N 1
ATOM 1757 C CA . THR A 1 221 ? 20.707 -11.902 -44.420 1.00 89.12 221 THR A CA 1
ATOM 1758 C C . THR A 1 221 ? 20.156 -10.669 -43.707 1.00 89.12 221 THR A C 1
ATOM 1760 O O . THR A 1 221 ? 19.241 -10.03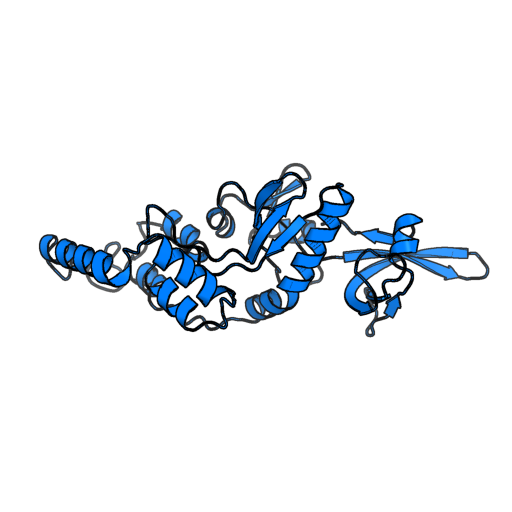0 -44.232 1.00 89.12 221 THR A O 1
ATOM 1763 N N . GLN A 1 222 ? 20.731 -10.306 -42.552 1.00 89.00 222 GLN A N 1
ATOM 1764 C CA . GLN A 1 222 ? 20.231 -9.258 -41.655 1.00 89.00 222 GLN A CA 1
ATOM 1765 C C . GLN A 1 222 ? 18.787 -9.523 -41.199 1.00 89.00 222 GLN A C 1
ATOM 1767 O O . GLN A 1 222 ? 18.013 -8.587 -40.973 1.00 89.00 222 GLN A O 1
ATOM 1772 N N . GLU A 1 223 ? 18.405 -10.797 -41.092 1.00 89.88 223 GLU A N 1
ATOM 1773 C CA . GLU A 1 223 ? 17.084 -11.182 -40.611 1.00 89.88 223 GLU A CA 1
ATOM 1774 C C . GLU A 1 223 ? 16.946 -10.817 -39.132 1.00 89.88 223 GLU A C 1
ATOM 1776 O O . GLU A 1 223 ? 17.847 -11.048 -38.320 1.00 89.88 223 GLU A O 1
ATOM 1781 N N . LYS A 1 224 ? 15.804 -10.221 -38.787 1.00 91.19 224 LYS A N 1
ATOM 1782 C CA . LYS A 1 224 ? 15.520 -9.720 -37.447 1.00 91.19 224 LYS A CA 1
ATOM 1783 C C . LYS A 1 224 ? 14.298 -10.389 -36.847 1.00 91.19 224 LYS A C 1
ATOM 1785 O O . LYS A 1 224 ? 13.301 -10.604 -37.538 1.00 91.19 224 LYS A O 1
ATOM 1790 N N . GLN A 1 225 ? 14.338 -10.626 -35.543 1.00 93.50 225 GLN A N 1
ATOM 1791 C CA . GLN A 1 225 ? 13.232 -11.203 -34.794 1.00 93.50 225 GLN A CA 1
ATOM 1792 C C . GLN A 1 225 ? 13.033 -10.493 -33.455 1.00 93.50 225 GLN A C 1
ATOM 1794 O O . GLN A 1 225 ? 13.980 -10.083 -32.794 1.00 93.50 225 GLN A O 1
ATOM 1799 N N . TRP A 1 226 ? 11.772 -10.366 -33.043 1.00 91.19 226 TRP A N 1
ATOM 1800 C CA . TRP A 1 226 ? 11.401 -9.786 -31.758 1.00 91.19 226 TRP A CA 1
ATOM 1801 C C . TRP A 1 226 ? 11.338 -10.846 -30.660 1.00 91.19 226 TRP A C 1
ATOM 1803 O O . TRP A 1 226 ? 10.649 -11.858 -30.800 1.00 91.19 226 TRP A O 1
ATOM 1813 N N . TYR A 1 227 ? 11.980 -10.549 -29.537 1.00 89.25 227 TYR A N 1
ATOM 1814 C CA . TYR A 1 227 ? 11.988 -11.347 -28.319 1.00 89.25 227 TYR A CA 1
ATOM 1815 C C . TYR A 1 227 ? 11.313 -10.582 -27.194 1.00 89.25 227 TYR A C 1
ATOM 1817 O O . TYR A 1 227 ? 11.382 -9.356 -27.130 1.00 89.25 227 TYR A O 1
ATOM 1825 N N . THR A 1 228 ? 10.637 -11.307 -26.309 1.00 86.38 228 THR A N 1
ATOM 1826 C CA . THR A 1 228 ? 10.071 -10.730 -25.089 1.00 86.38 228 THR A CA 1
ATOM 1827 C C . THR A 1 228 ? 11.048 -10.976 -23.953 1.00 86.38 228 THR A C 1
ATOM 1829 O O . THR A 1 228 ? 11.580 -12.077 -23.834 1.00 86.38 228 THR A O 1
ATOM 1832 N N . GLY A 1 229 ? 11.322 -9.950 -23.157 1.00 82.38 229 GLY A N 1
ATOM 1833 C CA . GLY A 1 229 ? 12.256 -10.040 -22.044 1.00 82.38 229 GLY A CA 1
ATOM 1834 C C . GLY A 1 229 ? 11.776 -9.266 -20.831 1.00 82.38 229 GLY A C 1
ATOM 1835 O O . GLY A 1 229 ? 10.969 -8.342 -20.930 1.00 82.38 229 GLY A O 1
ATOM 1836 N N . THR A 1 230 ? 12.276 -9.656 -19.669 1.00 78.50 230 THR A N 1
ATOM 1837 C CA . THR A 1 230 ? 12.051 -8.953 -18.408 1.00 78.50 230 THR A CA 1
ATOM 1838 C C . THR A 1 230 ? 13.364 -8.328 -17.972 1.00 78.50 230 THR A C 1
ATOM 1840 O O . THR A 1 230 ? 14.370 -9.025 -17.839 1.00 78.50 230 THR A O 1
ATOM 1843 N N . VAL A 1 231 ? 13.354 -7.016 -17.742 1.00 73.56 231 VAL A N 1
ATOM 1844 C CA . VAL A 1 231 ? 14.503 -6.326 -17.145 1.00 73.56 231 VAL A CA 1
ATOM 1845 C C . VAL A 1 231 ? 14.540 -6.699 -15.665 1.00 73.56 231 VAL A C 1
ATOM 1847 O O . VAL A 1 231 ? 13.617 -6.375 -14.920 1.00 73.56 231 VAL A O 1
ATOM 1850 N N . ILE A 1 232 ? 15.575 -7.426 -15.249 1.00 69.94 232 ILE A N 1
ATOM 1851 C CA . ILE A 1 232 ? 15.702 -7.963 -13.889 1.00 69.94 232 ILE A CA 1
ATOM 1852 C C . ILE A 1 232 ? 16.398 -6.965 -12.970 1.00 69.94 232 ILE A C 1
ATOM 1854 O O . ILE A 1 232 ? 15.973 -6.785 -11.825 1.00 69.94 232 ILE A O 1
ATOM 1858 N N . SER A 1 233 ? 17.457 -6.311 -13.449 1.00 62.16 233 SER A N 1
ATOM 1859 C CA . SER A 1 233 ? 18.235 -5.373 -12.640 1.00 62.16 233 SER A CA 1
ATOM 1860 C C . SER A 1 233 ? 18.993 -4.340 -13.487 1.00 62.16 233 SER A C 1
ATOM 1862 O O . SER A 1 233 ? 19.152 -4.490 -14.698 1.00 62.16 233 SER A O 1
ATOM 1864 N N . LEU A 1 234 ? 19.440 -3.255 -12.845 1.00 62.53 234 LEU A N 1
ATOM 1865 C CA . LEU A 1 234 ? 20.401 -2.295 -13.397 1.00 62.53 234 LEU A CA 1
ATOM 1866 C C . LEU A 1 234 ? 21.785 -2.658 -12.845 1.00 62.53 234 LEU A C 1
ATOM 1868 O O . LEU A 1 234 ? 22.021 -2.524 -11.644 1.00 62.53 234 LEU A O 1
ATOM 1872 N N . ILE A 1 235 ? 22.688 -3.101 -13.714 1.00 65.06 235 ILE A N 1
ATOM 1873 C CA . ILE A 1 235 ? 24.051 -3.516 -13.360 1.00 65.06 235 ILE A CA 1
ATOM 1874 C C . ILE A 1 235 ? 24.926 -2.287 -13.097 1.00 65.06 235 ILE A C 1
ATOM 1876 O O . ILE A 1 235 ? 25.672 -2.246 -12.117 1.00 65.06 235 ILE A O 1
ATOM 1880 N N . SER A 1 236 ? 24.841 -1.264 -13.955 1.00 66.19 236 SER A N 1
ATOM 1881 C CA . SER A 1 236 ? 25.596 -0.020 -13.776 1.00 66.19 236 SER A CA 1
ATOM 1882 C C . SER A 1 236 ? 24.981 1.172 -14.518 1.00 66.19 236 SER A C 1
ATOM 1884 O O . SER A 1 236 ? 24.156 1.014 -15.415 1.00 66.19 236 SER A O 1
ATOM 1886 N N . GLY A 1 237 ? 25.378 2.389 -14.135 1.00 58.47 237 GLY A N 1
ATOM 1887 C CA . GLY A 1 237 ? 24.860 3.633 -14.712 1.00 58.47 237 GLY A CA 1
ATOM 1888 C C . GLY A 1 237 ? 23.590 4.143 -14.022 1.00 58.47 237 GLY A C 1
ATOM 1889 O O . GLY A 1 237 ? 23.351 3.861 -12.849 1.00 58.47 237 GLY A O 1
ATOM 1890 N N . CYS A 1 238 ? 22.804 4.942 -14.746 1.00 49.41 238 CYS A N 1
ATOM 1891 C CA . CYS A 1 238 ? 21.533 5.497 -14.277 1.00 49.41 238 CYS A CA 1
ATOM 1892 C C . CYS A 1 238 ? 20.405 4.979 -15.168 1.00 49.41 238 CYS A C 1
ATOM 1894 O O . CYS A 1 238 ? 20.479 5.169 -16.378 1.00 49.41 238 CYS A O 1
ATOM 1896 N N . ASP A 1 239 ? 19.367 4.380 -14.585 1.00 57.56 239 ASP A N 1
ATOM 1897 C CA . ASP A 1 239 ? 18.215 3.859 -15.331 1.00 57.56 239 ASP A CA 1
ATOM 1898 C C . ASP A 1 239 ? 17.613 4.931 -16.270 1.00 57.56 239 ASP A C 1
ATOM 1900 O O . ASP A 1 239 ? 17.409 6.078 -15.871 1.00 57.56 239 ASP A O 1
ATOM 1904 N N . GLY A 1 240 ? 17.384 4.583 -17.536 1.00 54.47 240 GLY A N 1
ATOM 1905 C CA . GLY A 1 240 ? 16.916 5.478 -18.593 1.00 54.47 240 GLY A CA 1
ATOM 1906 C C . GLY A 1 240 ? 18.025 6.260 -19.301 1.00 54.47 240 GLY A C 1
ATOM 1907 O O . GLY A 1 240 ? 17.759 6.961 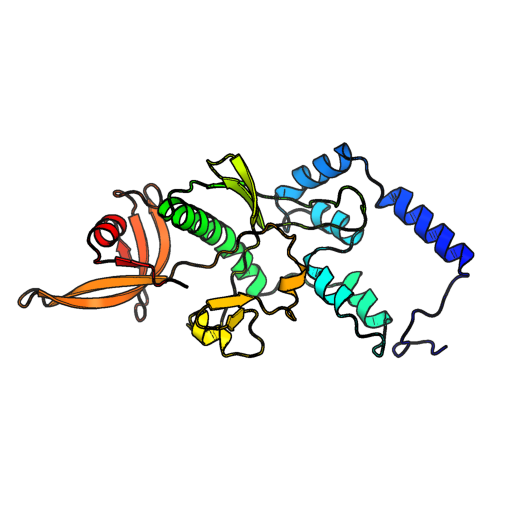-20.277 1.00 54.47 240 GLY A O 1
ATOM 1908 N N . HIS A 1 241 ? 19.276 6.164 -18.846 1.00 66.38 241 HIS A N 1
ATOM 1909 C CA . HIS A 1 241 ? 20.397 6.844 -19.485 1.00 66.38 241 HIS A CA 1
ATOM 1910 C C . HIS A 1 241 ? 21.024 5.987 -20.588 1.00 66.38 241 HIS A C 1
ATOM 1912 O O . HIS A 1 241 ? 21.116 4.770 -20.487 1.00 66.38 241 HIS A O 1
ATOM 1918 N N . ILE A 1 242 ? 21.574 6.639 -21.612 1.00 65.19 242 ILE A N 1
ATOM 1919 C CA . ILE A 1 242 ? 22.212 5.985 -22.767 1.00 65.19 242 ILE A CA 1
ATOM 1920 C C . ILE A 1 242 ? 23.475 5.161 -22.439 1.00 65.19 242 ILE A C 1
ATOM 1922 O O . ILE A 1 242 ? 23.989 4.465 -23.307 1.00 65.19 242 ILE A O 1
ATOM 1926 N N . ASN A 1 243 ? 23.952 5.249 -21.192 1.00 72.31 243 ASN A N 1
ATOM 1927 C CA . ASN A 1 243 ? 25.136 4.550 -20.675 1.00 72.31 243 ASN A CA 1
ATOM 1928 C C . ASN A 1 243 ? 24.754 3.521 -19.590 1.00 72.31 243 ASN A C 1
ATOM 1930 O O . ASN A 1 243 ? 25.608 3.113 -18.807 1.00 72.31 243 ASN A O 1
ATOM 1934 N N . ALA A 1 244 ? 23.461 3.230 -19.437 1.00 64.75 244 ALA A N 1
ATOM 1935 C CA . ALA A 1 244 ? 22.965 2.279 -18.456 1.00 64.75 244 ALA A CA 1
ATOM 1936 C C . ALA A 1 244 ? 23.178 0.850 -18.947 1.00 64.75 244 ALA A C 1
ATOM 1938 O O . ALA A 1 244 ? 22.926 0.548 -20.112 1.00 64.75 244 ALA A O 1
ATOM 1939 N N . VAL A 1 245 ? 23.599 -0.015 -18.032 1.00 80.06 245 VAL A N 1
ATOM 1940 C CA . VAL A 1 245 ? 23.804 -1.435 -18.287 1.00 80.06 245 VAL A CA 1
ATOM 1941 C C . VAL A 1 245 ? 22.768 -2.221 -17.506 1.00 80.06 245 VAL A C 1
ATOM 1943 O O . VAL A 1 245 ? 22.684 -2.091 -16.284 1.00 80.06 245 VAL A O 1
ATOM 1946 N N . TYR A 1 246 ? 21.985 -3.026 -18.211 1.00 78.69 246 TYR A N 1
ATOM 1947 C CA . TYR A 1 246 ? 20.862 -3.776 -17.665 1.00 78.69 246 TYR A CA 1
ATOM 1948 C C . TYR A 1 246 ? 21.110 -5.267 -17.689 1.00 78.69 246 TYR A C 1
ATOM 1950 O O . TYR A 1 246 ? 21.729 -5.786 -18.608 1.00 78.69 246 TYR A O 1
ATOM 1958 N N . GLU A 1 247 ? 20.533 -5.952 -16.717 1.00 82.38 247 GLU A N 1
ATOM 1959 C CA . GLU A 1 247 ? 20.367 -7.393 -16.735 1.00 82.38 247 GLU A CA 1
ATOM 1960 C C . GLU A 1 247 ? 18.968 -7.718 -17.272 1.00 82.38 247 GLU A C 1
ATOM 1962 O O . GLU A 1 247 ? 17.961 -7.302 -16.689 1.00 82.38 247 GLU A O 1
ATOM 1967 N N . VAL A 1 248 ? 18.885 -8.440 -18.389 1.00 83.69 248 VAL A N 1
ATOM 1968 C CA . VAL A 1 248 ? 17.623 -8.804 -19.045 1.00 83.69 248 VAL A CA 1
ATOM 1969 C C . VAL A 1 248 ? 17.566 -10.312 -19.247 1.00 83.69 248 VAL A C 1
ATOM 1971 O O . VAL A 1 248 ? 18.465 -10.885 -19.851 1.00 83.69 248 VAL A O 1
ATOM 1974 N N . VAL A 1 249 ? 16.492 -10.959 -18.793 1.00 86.44 249 VAL A N 1
ATOM 1975 C CA . VAL A 1 249 ? 16.206 -12.362 -19.144 1.00 86.44 249 VAL A CA 1
ATOM 1976 C C . VAL A 1 249 ? 15.144 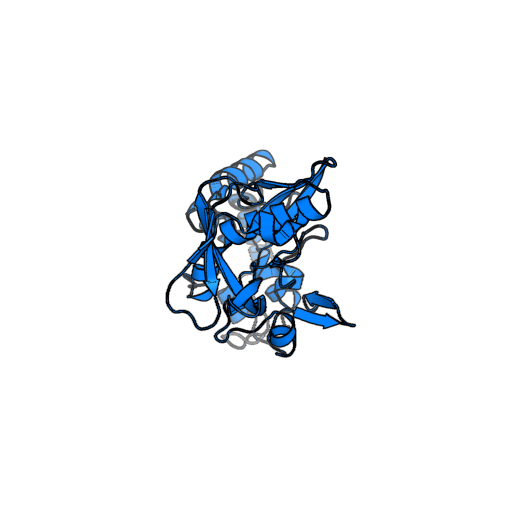-12.391 -20.225 1.00 86.44 249 VAL A C 1
ATOM 1978 O O . VAL A 1 249 ? 14.071 -11.805 -20.053 1.00 86.44 249 VAL A O 1
ATOM 1981 N N . TYR A 1 250 ? 15.443 -13.073 -21.327 1.00 90.25 250 TYR A N 1
ATOM 1982 C CA . TYR A 1 250 ? 14.501 -13.291 -22.419 1.00 90.25 250 TYR A CA 1
ATOM 1983 C C . TYR A 1 250 ? 13.706 -14.577 -22.218 1.00 90.25 250 TYR A C 1
ATOM 1985 O O . TYR A 1 250 ? 14.178 -15.545 -21.623 1.00 90.25 250 TYR A O 1
ATOM 1993 N N . ASP A 1 251 ? 12.474 -14.581 -22.719 1.00 86.31 251 ASP A N 1
ATOM 1994 C CA . ASP A 1 251 ? 11.593 -15.739 -22.649 1.00 86.31 251 ASP A CA 1
ATOM 1995 C C . ASP A 1 251 ? 12.232 -16.949 -23.349 1.00 86.31 251 ASP A C 1
ATOM 1997 O O . ASP A 1 251 ? 12.437 -16.940 -24.562 1.00 86.31 251 ASP A O 1
ATOM 2001 N N . GLY A 1 252 ? 12.483 -18.012 -22.581 1.00 84.88 252 GLY A N 1
ATOM 2002 C CA . GLY A 1 252 ? 13.088 -19.253 -23.075 1.00 84.88 252 GLY A CA 1
ATOM 2003 C C . GLY A 1 252 ? 14.577 -19.408 -22.765 1.00 84.88 252 GLY A C 1
ATOM 2004 O O . GLY A 1 252 ? 15.104 -20.490 -23.003 1.00 84.88 252 GLY A O 1
ATOM 2005 N N . GLU A 1 253 ? 15.212 -18.388 -22.189 1.00 87.31 253 GLU A N 1
ATOM 2006 C CA . GLU A 1 253 ? 16.611 -18.423 -21.763 1.00 87.31 253 GLU A CA 1
ATOM 2007 C C . GLU A 1 253 ? 16.717 -18.638 -20.245 1.00 87.31 253 GLU A C 1
ATOM 2009 O O . GLU A 1 253 ? 15.941 -18.078 -19.466 1.00 87.31 253 GLU A O 1
ATOM 2014 N N . ASP A 1 254 ? 17.676 -19.467 -19.823 1.00 81.56 254 ASP A N 1
ATOM 2015 C CA . ASP A 1 254 ? 17.901 -19.790 -18.405 1.00 81.56 254 ASP A CA 1
ATOM 2016 C C . ASP A 1 254 ? 18.810 -18.765 -17.701 1.00 81.56 254 ASP A C 1
ATOM 2018 O O . ASP A 1 254 ? 18.749 -18.622 -16.478 1.00 81.56 254 ASP A O 1
ATOM 2022 N N . GLU A 1 255 ? 19.632 -18.036 -18.462 1.00 86.88 255 GLU A N 1
ATOM 2023 C CA . GLU A 1 255 ? 20.619 -17.083 -17.948 1.00 86.88 255 GLU A CA 1
ATOM 2024 C C . GLU A 1 255 ? 20.322 -15.648 -18.427 1.00 86.88 255 GLU A C 1
ATOM 2026 O O . GLU A 1 255 ? 19.825 -15.448 -19.541 1.00 86.88 255 GLU A O 1
ATOM 2031 N N . PRO A 1 256 ? 20.613 -14.628 -17.600 1.00 87.19 256 PRO A N 1
ATOM 2032 C CA . PRO A 1 256 ? 20.446 -13.235 -17.979 1.00 87.19 256 PRO A CA 1
ATOM 2033 C C . PRO A 1 256 ? 21.515 -12.750 -18.961 1.00 87.19 256 PRO A C 1
ATOM 2035 O O . PRO A 1 256 ? 22.664 -13.191 -18.952 1.00 87.19 256 PRO A O 1
ATOM 2038 N N . TYR A 1 257 ? 21.138 -11.743 -19.743 1.00 90.56 257 TYR A N 1
ATOM 2039 C CA . TYR A 1 257 ? 22.015 -11.006 -20.639 1.00 90.56 257 TYR A CA 1
ATOM 2040 C C . TYR A 1 257 ? 22.314 -9.626 -20.069 1.00 90.56 257 TYR A C 1
ATOM 2042 O O . TYR A 1 257 ? 21.417 -8.924 -19.599 1.00 90.56 257 TYR A O 1
ATOM 2050 N N . GLU A 1 258 ? 23.574 -9.219 -20.173 1.00 92.69 258 GLU A N 1
ATOM 2051 C CA . GLU A 1 258 ? 24.012 -7.855 -19.902 1.00 92.69 258 GLU A CA 1
ATOM 2052 C C . GLU A 1 258 ? 23.830 -7.002 -21.166 1.00 92.69 258 GLU A C 1
ATOM 2054 O O . GLU A 1 258 ? 24.432 -7.285 -22.200 1.00 92.69 258 GLU A O 1
ATOM 2059 N N . ILE A 1 259 ? 22.977 -5.978 -21.095 1.00 87.44 259 ILE A N 1
ATOM 2060 C CA . ILE A 1 259 ? 22.638 -5.093 -22.215 1.00 87.44 259 ILE A CA 1
ATOM 2061 C C . ILE A 1 259 ? 23.026 -3.654 -21.859 1.00 87.44 259 ILE A C 1
ATOM 2063 O O . ILE A 1 259 ? 22.371 -3.006 -21.043 1.00 87.44 259 ILE A O 1
ATOM 2067 N N . ASP A 1 260 ? 24.075 -3.136 -22.494 1.00 90.88 260 ASP A N 1
ATOM 2068 C CA . ASP A 1 260 ? 24.637 -1.790 -22.284 1.00 90.88 260 ASP A CA 1
ATOM 2069 C C . ASP A 1 260 ? 24.109 -0.717 -23.259 1.00 90.88 260 ASP A C 1
ATOM 2071 O O . ASP A 1 260 ? 24.427 0.467 -23.136 1.00 90.88 260 ASP A O 1
ATOM 2075 N N . HIS A 1 261 ? 23.272 -1.123 -24.214 1.00 86.69 261 HIS A N 1
ATOM 2076 C CA . HIS A 1 261 ? 22.718 -0.285 -25.281 1.00 86.69 261 HIS A CA 1
ATOM 2077 C C . HIS A 1 261 ? 21.183 -0.280 -25.306 1.00 86.69 261 HIS A C 1
ATOM 2079 O O . HIS A 1 261 ? 20.585 0.320 -26.194 1.00 86.69 261 HIS A O 1
ATOM 2085 N N . LEU A 1 262 ? 20.523 -0.825 -24.276 1.00 80.56 262 LEU A N 1
ATOM 2086 C CA . LEU A 1 262 ? 19.063 -0.993 -24.240 1.00 80.56 262 LEU A CA 1
ATOM 2087 C C . LEU A 1 262 ? 18.301 0.323 -24.493 1.00 80.56 262 LEU A C 1
ATOM 2089 O O . LEU A 1 262 ? 17.285 0.360 -25.186 1.00 80.56 262 LEU A O 1
ATOM 2093 N N . MET A 1 263 ? 18.817 1.436 -23.961 1.00 75.88 263 MET A N 1
ATOM 2094 C CA . MET A 1 263 ? 18.234 2.762 -24.185 1.00 75.88 263 MET A CA 1
ATOM 2095 C C . MET A 1 263 ? 18.499 3.305 -25.591 1.00 75.88 263 MET A C 1
ATOM 2097 O O . MET A 1 263 ? 17.712 4.101 -26.096 1.00 75.88 263 MET A O 1
ATOM 2101 N N . GLN A 1 264 ? 19.595 2.916 -26.235 1.00 79.69 264 GLN A N 1
ATOM 2102 C CA . GLN A 1 264 ? 19.896 3.282 -27.622 1.00 79.69 264 GLN A CA 1
ATOM 2103 C C . GLN A 1 264 ? 18.933 2.559 -28.565 1.00 79.69 264 GLN A C 1
ATOM 2105 O O . GLN A 1 264 ? 18.355 3.188 -29.453 1.00 79.69 264 GLN A O 1
ATOM 2110 N N . ASP A 1 265 ? 18.679 1.279 -28.298 1.00 82.75 265 ASP A N 1
ATOM 2111 C CA . ASP A 1 265 ? 17.726 0.462 -29.048 1.00 82.75 265 ASP A CA 1
ATOM 2112 C C . ASP A 1 265 ? 16.297 0.957 -28.885 1.00 82.75 265 ASP A C 1
ATOM 2114 O O . ASP A 1 265 ? 15.522 0.968 -29.839 1.00 82.75 265 ASP A O 1
ATOM 2118 N N . TYR A 1 266 ? 15.953 1.448 -27.696 1.00 75.44 266 TYR A N 1
ATOM 2119 C CA . TYR A 1 266 ? 14.663 2.086 -27.477 1.00 75.44 266 TYR A CA 1
ATOM 2120 C C . TYR A 1 266 ? 14.486 3.324 -28.366 1.00 75.44 266 TYR A C 1
ATOM 2122 O O . TYR A 1 266 ? 13.487 3.449 -29.075 1.00 75.44 266 TYR A O 1
ATOM 2130 N N . HIS A 1 267 ? 15.482 4.215 -28.408 1.00 72.12 267 HIS A N 1
ATOM 2131 C CA . HIS A 1 267 ? 15.427 5.404 -29.265 1.00 72.12 267 HIS A CA 1
ATOM 2132 C C . HIS A 1 267 ? 15.444 5.071 -30.763 1.00 72.12 267 HIS A C 1
ATOM 2134 O O . HIS A 1 267 ? 14.902 5.839 -31.560 1.00 72.12 267 HIS A O 1
ATOM 2140 N N . SER A 1 268 ? 16.056 3.950 -31.156 1.00 81.81 268 SER A N 1
ATOM 2141 C CA . SER A 1 268 ? 16.067 3.482 -32.546 1.00 81.81 268 SER A CA 1
ATOM 2142 C C . SER A 1 268 ? 14.786 2.737 -32.944 1.00 81.81 268 SER A C 1
ATOM 2144 O O . SER A 1 268 ? 14.581 2.473 -34.128 1.00 81.81 268 SER A O 1
ATOM 2146 N N . GLY A 1 269 ? 13.910 2.434 -31.978 1.00 80.44 269 GLY A N 1
ATOM 2147 C CA . GLY A 1 269 ? 12.694 1.645 -32.174 1.00 80.44 269 GLY A CA 1
ATOM 2148 C C . GLY A 1 269 ? 12.928 0.132 -32.218 1.00 80.44 269 GLY A C 1
ATOM 2149 O O . GLY A 1 269 ? 11.994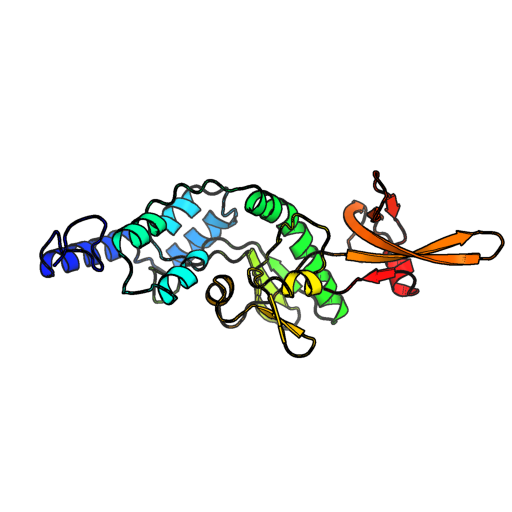 -0.601 -32.529 1.00 80.44 269 GLY A O 1
ATOM 2150 N N . SER A 1 270 ? 14.140 -0.328 -31.900 1.00 85.19 270 SER A N 1
ATOM 2151 C CA . SER A 1 270 ? 14.522 -1.749 -31.816 1.00 85.19 270 SER A CA 1
ATOM 2152 C C . SER A 1 270 ? 14.211 -2.355 -30.441 1.00 85.19 270 SER A C 1
ATOM 2154 O O . SER A 1 270 ? 14.203 -3.569 -30.277 1.00 85.19 270 SER A O 1
ATOM 2156 N N . VAL A 1 271 ? 13.876 -1.527 -29.451 1.00 81.44 271 VAL A N 1
ATOM 2157 C CA . VAL A 1 271 ? 13.248 -1.943 -28.193 1.00 81.44 271 VAL A CA 1
ATOM 2158 C C . VAL A 1 271 ? 11.942 -1.186 -28.032 1.00 81.44 271 VAL A C 1
ATOM 2160 O O . VAL A 1 271 ? 11.858 0.013 -28.284 1.00 81.44 271 VAL A O 1
ATOM 2163 N N . THR A 1 272 ? 10.909 -1.881 -27.578 1.00 73.81 272 THR A N 1
ATOM 2164 C CA . THR A 1 272 ? 9.667 -1.261 -27.121 1.00 73.81 272 THR A CA 1
ATOM 2165 C C . THR A 1 272 ? 9.344 -1.795 -25.741 1.00 73.81 272 THR A C 1
ATOM 2167 O O . THR A 1 272 ? 9.532 -2.979 -25.460 1.00 73.81 272 THR A O 1
ATOM 2170 N N . PHE A 1 273 ? 8.836 -0.944 -24.855 1.00 62.59 273 PHE A N 1
ATOM 2171 C CA . PHE A 1 273 ? 8.196 -1.468 -23.659 1.00 62.59 273 PHE A CA 1
ATOM 2172 C C . PHE A 1 273 ? 6.965 -2.247 -24.112 1.00 62.59 273 PHE A C 1
ATOM 2174 O O . PHE A 1 273 ? 6.132 -1.736 -24.866 1.00 62.59 273 PHE A O 1
ATOM 2181 N N . ALA A 1 274 ? 6.867 -3.508 -23.693 1.00 59.09 274 ALA A N 1
ATOM 2182 C CA . ALA A 1 274 ? 5.634 -4.253 -23.840 1.00 59.09 274 ALA A CA 1
ATOM 2183 C C . ALA A 1 274 ? 4.670 -3.638 -22.827 1.00 59.09 274 ALA A C 1
ATOM 2185 O O . ALA A 1 274 ? 4.632 -4.033 -21.661 1.00 59.09 274 ALA A O 1
ATOM 2186 N N . ASP A 1 275 ? 3.988 -2.577 -23.255 1.00 36.66 275 ASP A N 1
ATOM 2187 C CA . ASP A 1 275 ? 3.069 -1.856 -22.398 1.00 36.66 275 ASP A CA 1
ATOM 2188 C C . ASP A 1 275 ? 2.038 -2.810 -21.799 1.00 36.66 275 ASP A C 1
ATOM 2190 O O . ASP A 1 275 ? 1.532 -3.743 -22.432 1.00 36.66 275 ASP A O 1
ATOM 2194 N N . ILE A 1 276 ? 1.790 -2.545 -20.524 1.00 37.19 276 ILE A N 1
ATOM 2195 C CA . ILE A 1 276 ? 0.862 -3.242 -19.652 1.00 37.19 276 ILE A CA 1
ATOM 2196 C C . ILE A 1 276 ? -0.555 -2.783 -19.940 1.00 37.19 276 ILE A C 1
ATOM 2198 O O . ILE A 1 276 ? -0.792 -1.556 -19.911 1.00 37.19 276 ILE A O 1
#

Foldseek 3Di:
DDDDPFALDPDPPDDPVVVVVVVVVLCVPQQDDDPVVLVVQWVQFLVPVVDPSLVVNQLQADELLCQLVVVVPDSNGHVVVVVCCRNPPPDPDDPQVVLCVVCLVVFVVVVQVVCVVVVKGKDWDGIGWRADNPRRRYIYGARTWIAIPVRDIATEHEHAGDDPDPDDVQRQQVDPPRQWHDDPNDTDGDCSDSVVSSDDPGYDYTYFWKKWAKDQPDPVVSDIDIWIKGFDDFPDDDPLDQQTWTWIDTPPDPGTDIDRRQNVCVVVVRMDTPDD

Organism: Pinctada imbricata (NCBI:txid66713)

Secondary structure (DSSP, 8-state):
---STT-SS---SS-HHHHHHHHHHHIIIII---HHHHHHHHHHTTTGGG-HHHHHHHTTSEEHHHHHHHHT--SSS-HHHHHHHHHS------HHHHHHHHHHHHHHHHHHHHHHHTT--EEEE----EE-SS-TTEEE--SEEEEETTS-EEEEEE-----SS---HHHHHTSTTSSEEESSSSEEE-TTSGGGGG--SSEEEE---EEEEEEEEETTTTEEEEEEEEEEEEEES-TTSTT-EEEEEETT-SS-EEES-HHHHHHHTSEEE---

Radius of gyration: 23.56 Å; chains: 1; bounding box: 56×41×74 Å

Sequence (276 aa):
MAYGPEALDVTEDVSSSELATLQTKFLDNHVNLSSNQCQIISNSTINQSQSGLWYAERKKRITASNFGLVVKRNPSLPVQKFVKTLLYSTFHGNRHTRNGLLQEDTTIEEYKLKMAEQKENVVIERSGLIIHPQHKYLAGSPDGIVATSGGESGLIEIKNLLHSKPVNLWQASENPSFCLENSNGNLNLKSNHNYYYQRRKKTAKFVGRCIRHEWIVDEDTQEKQWYTGTVISLISGCDGHINAVYEVVYDGEDEPYEIDHLMQDYHSGSVTFADI

pLDDT: mean 79.67, std 12.6, range [34.53, 97.06]